Protein AF-A0A5S9MMY5-F1 (afdb_monomer_lite)

Foldseek 3Di:
DDDDPVVVVVVVVVVVVLLVVLVVLLVLLLVLLVVLLVLVVLLVLLVQQLVVVHDSVRSVVVCVVPVVNVVVLCVLLVVLLVVVCVVLVVPPPPDLVSVLVLLLVLLVLLLCLLVLQLVLLVVVLPDVVVNVVSNSVNSSSSSNNVSSSVVSVVVSVDPDRDGQPPPLDQDPVNVVVLVVSLVVSVVVLVVQLPDDCVVRPGPSSVVSSNCRSNPSSNSSSVSSVSSNVVSSSSPPDD

Sequence (238 aa):
MSGSPSLCKKTFKTFQFAYKFIKDLLLSYHTYLFLAIEAVQCLCFIHFAYPEHKTPQAALSEFFADPLQIVGTILLAGVGAFLLDRLFFNRKQYTIRSFCAKRYLMATAMISLAILLPVHSIIGLYCDWTENIMSVVIQFIAGYLVFNLVDQLYELHAPVYYELSENTKITTAQKASMVLFLVISEIFYIGLSFLDLDPLADEYVASGFFYTTRFICPIINILAIPIIWPSWLITRKN

Radius of gyration: 21.27 Å; chains: 1; bounding box: 54×45×66 Å

pLDDT: mean 71.95, std 9.1, range [36.59, 87.56]

Secondary structure (DSSP, 8-state):
----HHHHHHHHHHHHHHHHHHHHHHHHHHHHHHHHHHHHHHHHHHHHHTTTT--HHHHHHHHHH-HHHHHHHHHHHHHHHHHHHHHHHTS-TT-HHHHHHHHHHHHHHHHHHHHHHHHHHHHHTT-HHHHHHHHHHHHHHHHHHHHHHHHHHHHTT-S-PPPPPTT-PPPHHHHHHHHHHHHHHHHHHHHHTT---TT-S-HHHHHHHHHIIIIIHHHHHHHHHHHHHHHHHTT---

Structure (mmCIF, N/CA/C/O backbone):
data_AF-A0A5S9MMY5-F1
#
_entry.id   AF-A0A5S9MMY5-F1
#
loop_
_atom_site.group_PDB
_atom_site.id
_atom_site.type_symbol
_atom_site.label_atom_id
_atom_site.label_alt_id
_atom_site.label_comp_id
_atom_site.label_asym_id
_atom_site.label_entity_id
_atom_site.label_seq_id
_atom_site.pdbx_PDB_ins_code
_atom_site.Cartn_x
_atom_site.Cartn_y
_atom_site.Cartn_z
_atom_site.occupancy
_atom_site.B_iso_or_equiv
_atom_site.auth_seq_id
_atom_site.auth_comp_id
_atom_site.auth_asym_id
_atom_site.auth_atom_id
_atom_site.pdbx_PDB_model_num
ATOM 1 N N . MET A 1 1 ? -37.522 5.002 39.749 1.00 49.75 1 MET A N 1
ATOM 2 C CA . MET A 1 1 ? -36.506 4.667 38.726 1.00 49.75 1 MET A CA 1
ATOM 3 C C . MET A 1 1 ? -35.127 4.647 39.382 1.00 49.75 1 MET A C 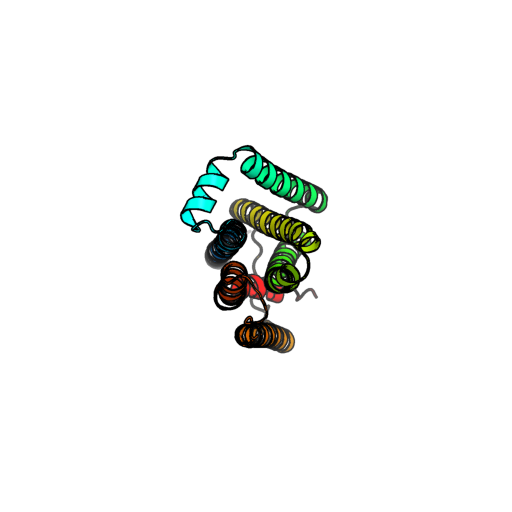1
ATOM 5 O O . MET A 1 1 ? -34.428 5.647 39.362 1.00 49.75 1 MET A O 1
ATOM 9 N N . SER A 1 2 ? -34.750 3.543 40.031 1.00 51.12 2 SER A N 1
ATOM 10 C CA . SER A 1 2 ? -33.409 3.362 40.605 1.00 51.12 2 SER A CA 1
ATOM 11 C C . SER A 1 2 ? -32.543 2.601 39.600 1.00 51.12 2 SER A C 1
ATOM 13 O O . SER A 1 2 ? -32.471 1.373 39.627 1.00 51.12 2 SER A O 1
ATOM 15 N N . GLY A 1 3 ? -31.945 3.323 38.651 1.00 55.62 3 GLY A N 1
ATOM 16 C CA . GLY A 1 3 ? -30.946 2.742 37.755 1.00 55.62 3 GLY A CA 1
ATOM 17 C C . GLY A 1 3 ? -29.733 2.301 38.572 1.00 55.62 3 GLY A C 1
ATOM 18 O O . GLY A 1 3 ? -29.120 3.122 39.249 1.00 55.62 3 GLY A O 1
ATOM 19 N N . SER A 1 4 ? -29.411 1.005 38.548 1.00 53.81 4 SER A N 1
ATOM 20 C CA . SER A 1 4 ? -28.277 0.462 39.298 1.00 53.81 4 SER A CA 1
ATOM 21 C C . SER A 1 4 ? -26.967 1.147 38.864 1.00 53.81 4 SER A C 1
ATOM 23 O O . SER A 1 4 ? -26.619 1.083 37.679 1.00 53.81 4 SER A O 1
ATOM 25 N N . PRO A 1 5 ? -26.190 1.748 39.786 1.00 61.25 5 PRO A N 1
ATOM 26 C CA . PRO A 1 5 ? -24.915 2.397 39.466 1.00 61.25 5 PRO A CA 1
ATOM 27 C C . PRO A 1 5 ? -23.871 1.433 38.871 1.00 61.25 5 PRO A C 1
ATOM 29 O O . PRO A 1 5 ? -22.894 1.881 38.265 1.00 61.25 5 PRO A O 1
ATOM 32 N N . SER A 1 6 ? -24.073 0.112 38.981 1.00 63.31 6 SER A N 1
ATOM 33 C CA . SER A 1 6 ? -23.209 -0.887 38.339 1.00 63.31 6 SER A CA 1
ATOM 34 C C . SER A 1 6 ? -23.392 -0.961 36.819 1.00 63.31 6 SER A C 1
ATOM 36 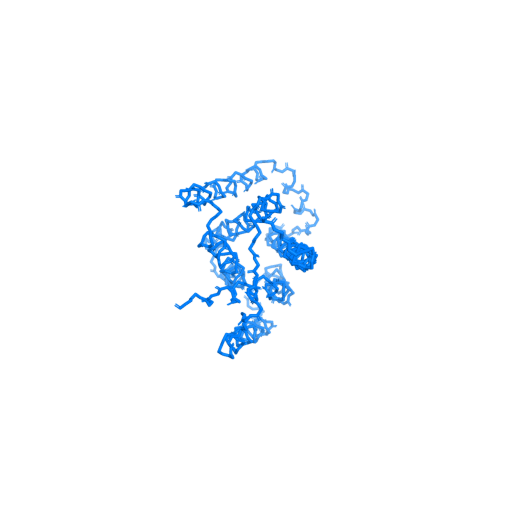O O . SER A 1 6 ? -22.416 -1.208 36.109 1.00 63.31 6 SER A O 1
ATOM 38 N N . LEU A 1 7 ? -24.598 -0.686 36.303 1.00 56.69 7 LEU A N 1
ATOM 39 C CA . LEU A 1 7 ? -24.874 -0.709 34.864 1.00 56.69 7 LEU A CA 1
ATOM 40 C C . LEU A 1 7 ? -24.182 0.472 34.166 1.00 56.69 7 LEU A C 1
ATOM 42 O O . LEU A 1 7 ? -23.499 0.285 33.167 1.00 56.69 7 LEU A O 1
ATOM 46 N N . CYS A 1 8 ? -24.260 1.666 34.765 1.00 57.12 8 CYS A N 1
ATOM 47 C CA . CYS A 1 8 ? -23.638 2.885 34.239 1.00 57.12 8 CYS A CA 1
ATOM 48 C C . CYS A 1 8 ? -22.104 2.765 34.135 1.00 57.12 8 CYS A C 1
ATOM 50 O O . CYS A 1 8 ? -21.523 3.091 33.101 1.00 57.12 8 CYS A O 1
ATOM 52 N N . LYS A 1 9 ? -21.437 2.201 35.156 1.00 64.38 9 LYS A N 1
ATOM 53 C CA . LYS A 1 9 ? -19.980 1.968 35.117 1.00 64.38 9 LYS A CA 1
ATOM 54 C C . LYS A 1 9 ? -19.564 0.961 34.041 1.00 64.38 9 LYS A C 1
ATOM 56 O O . LYS A 1 9 ? -18.505 1.139 33.440 1.00 64.38 9 LYS A O 1
ATOM 61 N N . LYS A 1 10 ? -20.361 -0.091 33.803 1.00 65.94 10 LYS A N 1
ATOM 62 C CA . LYS A 1 10 ? -20.074 -1.087 32.757 1.00 65.94 10 LYS A CA 1
ATOM 63 C C . LYS A 1 10 ? -20.206 -0.458 31.368 1.00 65.94 10 LYS A C 1
ATOM 65 O O . LYS A 1 10 ? -19.262 -0.546 30.593 1.00 65.94 10 LYS A O 1
ATOM 70 N N . THR A 1 11 ? -21.297 0.265 31.110 1.00 62.16 11 THR A N 1
ATOM 71 C CA . THR A 1 11 ? -21.519 0.970 29.838 1.00 62.16 11 THR A CA 1
ATOM 72 C C . THR A 1 11 ? -20.443 2.024 29.568 1.00 62.16 11 THR A C 1
ATOM 74 O O . THR A 1 11 ? -19.944 2.108 28.451 1.00 62.16 11 THR A O 1
ATOM 77 N N . PHE A 1 12 ? -20.014 2.778 30.587 1.00 62.16 12 PHE A N 1
ATOM 78 C CA . PHE A 1 12 ? -18.950 3.775 30.440 1.00 62.16 12 PHE A CA 1
ATOM 79 C C . PHE A 1 12 ? -17.589 3.149 30.092 1.00 62.16 12 PHE A C 1
ATOM 81 O O . PHE A 1 12 ? -16.896 3.639 29.204 1.00 62.16 12 PHE A O 1
ATOM 88 N N . LYS A 1 13 ? -17.212 2.035 30.742 1.00 63.03 13 LYS A N 1
ATOM 89 C CA . LYS A 1 13 ? -15.971 1.312 30.412 1.00 63.03 13 LYS A CA 1
ATOM 90 C C . LYS A 1 13 ? -16.000 0.725 28.999 1.00 63.03 13 LYS A C 1
ATOM 92 O O . LYS A 1 13 ? -15.001 0.837 28.294 1.00 63.03 13 LYS A O 1
ATOM 97 N N . THR A 1 14 ? -17.125 0.138 28.583 1.00 60.88 14 THR A N 1
ATOM 98 C CA . THR A 1 14 ? -17.306 -0.365 27.211 1.00 60.88 14 THR A CA 1
ATOM 99 C C . THR A 1 14 ? -17.188 0.771 26.197 1.00 60.88 14 THR A C 1
ATOM 101 O O . THR A 1 14 ? -16.422 0.657 25.246 1.00 60.88 14 THR A O 1
ATOM 104 N N . PHE A 1 15 ? -17.832 1.913 26.453 1.00 57.50 15 PHE A N 1
ATOM 105 C CA . PHE A 1 15 ? -17.733 3.095 25.595 1.00 57.50 15 PHE A CA 1
ATOM 106 C C . PHE A 1 15 ? -16.294 3.623 25.481 1.00 57.50 15 PHE A C 1
ATOM 108 O O . PHE A 1 15 ? -15.823 3.903 24.383 1.00 57.50 15 PHE A O 1
ATOM 115 N N . GLN A 1 16 ? -15.561 3.710 26.596 1.00 63.19 16 GLN A N 1
ATOM 116 C CA . GLN A 1 16 ? -14.167 4.165 26.596 1.00 63.19 16 GLN A CA 1
ATOM 117 C C . GLN A 1 16 ? -13.240 3.198 25.840 1.00 63.19 16 GLN A C 1
ATOM 119 O O . GLN A 1 16 ? -12.334 3.644 25.133 1.00 63.19 16 GLN A O 1
ATOM 124 N N . PHE A 1 17 ? -13.468 1.886 25.962 1.00 60.28 17 PHE A N 1
ATOM 125 C CA . PHE A 1 17 ? -12.728 0.871 25.211 1.00 60.28 17 PHE A CA 1
ATOM 126 C C . PHE A 1 17 ? -13.031 0.947 23.711 1.00 60.28 17 PHE A C 1
ATOM 128 O O . PHE A 1 17 ? -12.098 0.991 22.912 1.00 60.28 17 PHE A O 1
ATOM 135 N N . ALA A 1 18 ? -14.310 1.044 23.333 1.00 62.28 18 ALA A N 1
ATOM 136 C CA . ALA A 1 18 ? -14.733 1.194 21.944 1.00 62.28 18 ALA A CA 1
ATOM 137 C C . ALA A 1 18 ? -14.162 2.474 21.318 1.00 62.28 18 ALA A C 1
ATOM 139 O O . ALA A 1 18 ? -13.604 2.419 20.226 1.00 62.28 18 ALA A O 1
ATOM 140 N N . TYR A 1 19 ? -14.209 3.606 22.028 1.00 63.31 19 TYR A N 1
ATOM 141 C CA . TYR A 1 19 ? -13.614 4.861 21.569 1.00 63.31 19 TYR A CA 1
ATOM 142 C C . TYR A 1 19 ? -12.102 4.734 21.355 1.00 63.31 19 TYR A C 1
ATOM 144 O O . TYR A 1 19 ? -11.597 5.132 20.307 1.00 63.31 19 TYR A O 1
ATOM 152 N N . LYS A 1 20 ? -11.377 4.138 22.313 1.00 70.25 20 LYS A N 1
ATOM 153 C CA . LYS A 1 20 ? -9.931 3.918 22.183 1.00 70.25 20 LYS A CA 1
ATOM 154 C C . LYS A 1 20 ? -9.610 3.000 21.000 1.00 70.25 20 LYS A C 1
ATOM 156 O O . LYS A 1 20 ? -8.764 3.350 20.190 1.00 70.25 20 LYS A O 1
ATOM 161 N N . PHE A 1 21 ? -10.323 1.884 20.858 1.00 66.19 21 PHE A N 1
ATOM 162 C CA . PHE A 1 21 ? -10.136 0.948 19.751 1.00 66.19 21 PHE A CA 1
ATOM 163 C C . PHE A 1 21 ? -10.425 1.593 18.389 1.00 66.19 21 PHE A C 1
ATOM 165 O O . PHE A 1 21 ? -9.624 1.461 17.471 1.00 66.19 21 PHE A O 1
ATOM 172 N N . ILE A 1 22 ? -11.536 2.326 18.257 1.00 64.25 22 ILE A N 1
ATOM 173 C CA . ILE A 1 22 ? -11.890 3.046 17.025 1.00 64.25 22 ILE A CA 1
ATOM 174 C C . ILE A 1 22 ? -10.838 4.109 16.709 1.00 64.25 22 ILE A C 1
ATOM 176 O O . ILE A 1 22 ? -10.443 4.234 15.554 1.00 64.25 22 ILE A O 1
ATOM 180 N N . LYS A 1 23 ? -10.359 4.848 17.715 1.00 68.81 23 LYS A N 1
ATOM 181 C CA . LYS A 1 23 ? -9.307 5.854 17.547 1.00 68.81 23 LYS A CA 1
ATOM 182 C C . LYS A 1 23 ? -7.993 5.226 17.086 1.00 68.81 23 LYS A C 1
ATOM 184 O O . LYS A 1 23 ? -7.411 5.720 16.128 1.00 68.81 23 LYS A O 1
ATOM 189 N N . ASP A 1 24 ? -7.550 4.147 17.727 1.00 70.75 24 ASP A N 1
ATOM 190 C CA . ASP A 1 24 ? -6.313 3.443 17.370 1.00 70.75 24 ASP A CA 1
ATOM 191 C C . ASP A 1 24 ? -6.422 2.830 15.962 1.00 70.75 24 ASP A C 1
ATOM 193 O O . ASP A 1 24 ? -5.492 2.925 15.162 1.00 70.75 24 ASP A O 1
ATOM 197 N N . LEU A 1 25 ? -7.592 2.277 15.619 1.00 67.50 25 LEU A N 1
ATOM 198 C CA . LEU A 1 25 ? -7.891 1.767 14.284 1.00 67.50 25 LEU A CA 1
ATOM 199 C C . LEU A 1 25 ? -7.853 2.890 13.239 1.00 67.50 25 LEU A C 1
ATOM 201 O O . LEU A 1 25 ? -7.160 2.753 12.239 1.00 67.50 25 LEU A O 1
ATOM 205 N N . LEU A 1 26 ? -8.556 4.005 13.464 1.00 68.00 26 LEU A N 1
ATOM 206 C CA . LEU A 1 26 ? -8.568 5.161 12.558 1.00 68.00 26 LEU A CA 1
ATOM 207 C C . LEU A 1 26 ? -7.177 5.779 12.395 1.00 68.00 26 LEU A C 1
ATOM 209 O O . LEU A 1 26 ? -6.807 6.146 11.284 1.00 68.00 26 LEU A O 1
ATOM 213 N N . LEU A 1 27 ? -6.394 5.859 13.473 1.00 71.00 27 LEU A N 1
ATOM 214 C CA . LEU A 1 27 ? -5.016 6.339 13.422 1.00 71.00 27 LEU A CA 1
ATOM 215 C C . LEU A 1 27 ? -4.149 5.409 12.572 1.00 71.00 27 LEU A C 1
ATOM 217 O O . LEU A 1 27 ? -3.408 5.878 11.717 1.00 71.00 27 LEU A O 1
ATOM 221 N N . SER A 1 28 ? -4.295 4.096 12.757 1.00 69.81 28 SER A N 1
ATOM 222 C CA . SER A 1 28 ? -3.626 3.095 11.930 1.00 69.81 28 SER A CA 1
ATOM 223 C C . SER A 1 28 ? -4.019 3.242 10.455 1.00 69.81 28 SER A C 1
ATOM 225 O O . SER A 1 28 ? -3.135 3.382 9.613 1.00 69.81 28 SER A O 1
ATOM 227 N N . TYR A 1 29 ? -5.317 3.313 10.138 1.00 68.56 29 TYR A N 1
ATOM 228 C CA . TYR A 1 29 ? -5.822 3.593 8.785 1.00 68.56 29 TYR A CA 1
ATOM 229 C C . TYR A 1 29 ? -5.198 4.850 8.183 1.00 68.56 29 TYR A C 1
ATOM 231 O O . TYR A 1 29 ? -4.780 4.832 7.028 1.00 68.56 29 TYR A O 1
ATOM 239 N N . HIS A 1 30 ? -5.129 5.925 8.968 1.00 70.50 30 HIS A N 1
ATOM 240 C CA . HIS A 1 30 ? -4.554 7.188 8.541 1.00 70.50 30 HIS A CA 1
ATOM 241 C C . HIS A 1 30 ? -3.074 7.047 8.197 1.00 70.50 30 HIS A C 1
ATOM 243 O O . HIS A 1 30 ? -2.671 7.449 7.111 1.00 70.50 30 HIS A O 1
ATOM 249 N N . THR A 1 31 ? -2.282 6.412 9.064 1.00 70.38 31 THR A N 1
ATOM 250 C CA . THR A 1 31 ? -0.861 6.161 8.803 1.00 70.38 31 THR A CA 1
ATOM 251 C C . THR A 1 31 ? -0.662 5.305 7.554 1.00 70.38 31 THR A C 1
ATOM 253 O O . THR A 1 31 ? 0.142 5.659 6.697 1.00 70.38 31 THR A O 1
ATOM 256 N N . TYR A 1 32 ? -1.408 4.208 7.414 1.00 69.06 32 TYR A N 1
ATOM 257 C CA . TYR A 1 32 ? -1.266 3.298 6.275 1.00 69.06 32 TYR A CA 1
ATOM 258 C C . TYR A 1 32 ? -1.684 3.934 4.954 1.00 69.06 32 TYR A C 1
ATOM 260 O O . TYR A 1 32 ? -1.001 3.761 3.947 1.00 69.06 32 TYR A O 1
ATOM 268 N N . LEU A 1 33 ? -2.776 4.696 4.956 1.00 70.75 33 LEU A N 1
ATOM 269 C CA . LEU A 1 33 ? -3.214 5.382 3.755 1.00 70.75 33 LEU A CA 1
ATOM 270 C C . LEU A 1 33 ? -2.286 6.539 3.390 1.00 70.75 33 LEU A C 1
ATOM 272 O O . LEU A 1 33 ? -1.970 6.693 2.217 1.00 70.75 33 LEU A O 1
ATOM 276 N N . PHE A 1 34 ? -1.830 7.321 4.370 1.00 70.12 34 PHE A N 1
ATOM 277 C CA . PHE A 1 34 ? -0.848 8.377 4.139 1.00 70.12 34 PHE A CA 1
ATOM 278 C C . PHE A 1 34 ? 0.412 7.801 3.486 1.00 70.12 34 PHE A C 1
ATOM 280 O O . PHE A 1 34 ? 0.807 8.260 2.423 1.00 70.12 34 PHE A O 1
ATOM 287 N N . LEU A 1 35 ? 0.959 6.713 4.037 1.00 69.50 35 LEU A N 1
ATOM 288 C CA . LEU A 1 35 ? 2.097 6.010 3.440 1.00 69.50 35 LEU A CA 1
ATOM 289 C C . LEU A 1 35 ? 1.802 5.494 2.022 1.00 6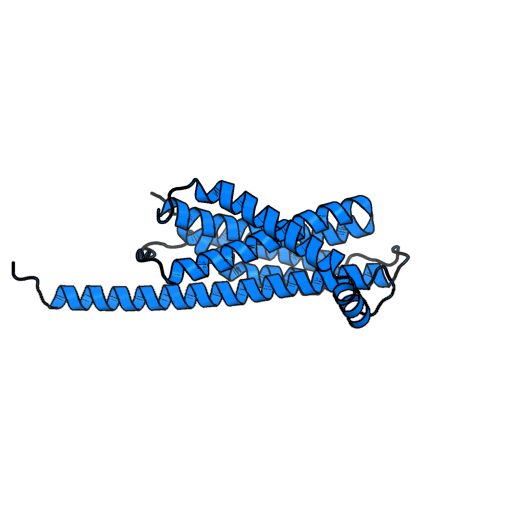9.50 35 LEU A C 1
ATOM 291 O O . LEU A 1 35 ? 2.689 5.521 1.175 1.00 69.50 35 LEU A O 1
ATOM 295 N N . ALA A 1 36 ? 0.579 5.034 1.742 1.00 70.31 36 ALA A N 1
ATOM 296 C CA . ALA A 1 36 ? 0.205 4.567 0.408 1.00 70.31 36 ALA A CA 1
ATOM 297 C C . ALA A 1 36 ? 0.098 5.722 -0.597 1.00 70.31 36 ALA A C 1
ATOM 299 O O . ALA A 1 36 ? 0.543 5.582 -1.732 1.00 70.31 36 ALA A O 1
ATOM 300 N N . ILE A 1 37 ? -0.457 6.863 -0.184 1.00 70.25 37 ILE A N 1
ATOM 301 C CA . ILE A 1 37 ? -0.521 8.081 -1.000 1.00 70.25 37 ILE A CA 1
ATOM 302 C C . ILE A 1 37 ? 0.891 8.588 -1.289 1.00 70.25 37 ILE A C 1
ATOM 304 O O . ILE A 1 37 ? 1.195 8.857 -2.445 1.00 70.25 37 ILE A O 1
ATOM 308 N N . GLU A 1 38 ? 1.760 8.652 -0.280 1.00 69.69 38 GLU A N 1
ATOM 309 C CA . GLU A 1 38 ? 3.173 9.011 -0.450 1.00 69.69 38 GLU A CA 1
ATOM 310 C C . GLU A 1 38 ? 3.878 8.038 -1.407 1.00 69.69 38 GLU A C 1
ATOM 312 O O . GLU A 1 38 ? 4.578 8.469 -2.315 1.00 69.69 38 GLU A O 1
ATOM 317 N N . ALA A 1 39 ? 3.625 6.727 -1.300 1.00 68.19 39 ALA A N 1
ATOM 318 C CA . ALA A 1 39 ? 4.175 5.739 -2.231 1.00 68.19 39 ALA A CA 1
ATOM 319 C C . ALA A 1 39 ? 3.699 5.965 -3.681 1.00 68.19 39 ALA A C 1
ATOM 321 O O . ALA A 1 39 ? 4.502 5.859 -4.608 1.00 68.19 39 ALA A O 1
ATOM 322 N N . VAL A 1 40 ? 2.425 6.324 -3.888 1.00 71.56 40 VAL A N 1
ATOM 323 C CA . VAL A 1 40 ? 1.890 6.710 -5.209 1.00 71.56 40 VAL A CA 1
ATOM 324 C C . VAL A 1 40 ? 2.479 8.034 -5.693 1.00 71.56 40 VAL A C 1
ATOM 326 O O . VAL A 1 40 ? 2.764 8.176 -6.874 1.00 71.56 40 VAL A O 1
ATOM 329 N N . GLN A 1 41 ? 2.689 9.013 -4.816 1.00 69.06 41 GLN A N 1
ATOM 330 C CA . GLN A 1 41 ? 3.322 10.275 -5.195 1.00 69.06 41 GLN A CA 1
ATOM 331 C C . GLN A 1 41 ? 4.777 10.050 -5.606 1.00 69.06 41 GLN A C 1
ATOM 333 O O . GLN A 1 41 ? 5.172 10.492 -6.681 1.00 69.06 41 GLN A O 1
ATOM 338 N N . CYS A 1 42 ? 5.549 9.293 -4.818 1.00 66.06 42 CYS A N 1
ATOM 339 C CA . CYS A 1 42 ? 6.895 8.856 -5.186 1.00 66.06 42 CYS A CA 1
ATOM 340 C C . CYS A 1 42 ? 6.898 8.126 -6.532 1.00 66.06 42 CYS A C 1
ATOM 342 O O . CYS A 1 42 ? 7.787 8.364 -7.345 1.00 66.06 42 CYS A O 1
ATOM 344 N N . LEU A 1 43 ? 5.894 7.283 -6.787 1.00 69.31 43 LEU A N 1
ATOM 345 C CA . LEU A 1 43 ? 5.736 6.596 -8.061 1.00 69.31 43 LEU A CA 1
ATOM 346 C C . LEU A 1 43 ? 5.531 7.558 -9.225 1.00 69.31 43 LEU A C 1
ATOM 348 O O . LEU A 1 43 ? 6.231 7.453 -10.226 1.00 69.31 43 LEU A O 1
ATOM 352 N N . CYS A 1 44 ? 4.584 8.485 -9.095 1.00 66.88 44 CYS A N 1
ATOM 353 C CA . CYS A 1 44 ? 4.340 9.501 -10.107 1.00 66.88 44 CYS A CA 1
ATOM 354 C C . CYS A 1 44 ? 5.617 10.308 -10.361 1.00 66.88 44 CYS A C 1
ATOM 356 O O . CYS A 1 44 ? 5.968 10.518 -11.513 1.00 66.88 44 CYS A O 1
ATOM 358 N N . PHE A 1 45 ? 6.357 10.693 -9.316 1.00 64.06 45 PHE A N 1
ATOM 359 C CA . PHE A 1 45 ? 7.627 11.409 -9.473 1.00 64.06 45 PHE A CA 1
ATOM 360 C C . PHE A 1 45 ? 8.695 10.588 -10.195 1.00 64.06 45 PHE A C 1
ATOM 362 O O . PHE A 1 45 ? 9.402 11.136 -11.034 1.00 64.06 45 PHE A O 1
ATOM 369 N N . ILE A 1 46 ? 8.801 9.289 -9.912 1.00 64.06 46 ILE A N 1
ATOM 370 C CA . ILE A 1 46 ? 9.677 8.384 -10.664 1.00 64.06 46 ILE A CA 1
ATOM 371 C C . ILE A 1 46 ? 9.203 8.311 -12.123 1.00 64.06 46 ILE A C 1
ATOM 373 O O . ILE A 1 46 ? 9.982 8.554 -13.030 1.00 64.06 46 ILE A O 1
ATOM 377 N N . HIS A 1 47 ? 7.922 8.093 -12.398 1.00 63.12 47 HIS A N 1
ATOM 378 C CA . HIS A 1 47 ? 7.446 8.045 -13.783 1.00 63.12 47 HIS A CA 1
ATOM 379 C C . HIS A 1 47 ? 7.592 9.372 -14.542 1.00 63.12 47 HIS A C 1
ATOM 381 O O . HIS A 1 47 ? 7.878 9.335 -15.728 1.00 63.12 47 HIS A O 1
ATOM 387 N N . PHE A 1 48 ? 7.464 10.532 -13.891 1.00 62.94 48 PHE A N 1
ATOM 388 C CA . PHE A 1 48 ? 7.680 11.831 -14.539 1.00 62.94 48 PHE A CA 1
ATOM 389 C C . PHE A 1 48 ? 9.162 12.153 -14.763 1.00 62.94 48 PHE A C 1
ATOM 391 O O . PHE A 1 48 ? 9.501 12.810 -15.742 1.00 62.94 48 PHE A O 1
ATOM 398 N N . ALA A 1 49 ? 10.059 11.712 -13.877 1.00 58.44 49 ALA A N 1
ATOM 399 C CA . ALA A 1 49 ? 11.471 12.078 -13.968 1.00 58.44 49 ALA A CA 1
ATOM 400 C C . ALA A 1 49 ? 12.230 11.346 -15.073 1.00 58.44 49 ALA A C 1
ATOM 402 O O . ALA A 1 49 ? 13.117 11.912 -15.714 1.00 58.44 49 ALA A O 1
ATOM 403 N N . TYR A 1 50 ? 11.896 10.077 -15.277 1.00 61.94 50 TYR A N 1
ATOM 404 C CA . TYR A 1 50 ? 12.705 9.180 -16.088 1.00 61.94 50 TYR A CA 1
ATOM 405 C C . TYR A 1 50 ? 12.567 9.398 -17.611 1.00 61.94 50 TYR A C 1
ATOM 407 O O . TYR A 1 50 ? 13.611 9.406 -18.263 1.00 61.94 50 TYR A O 1
ATOM 415 N N . PRO A 1 51 ? 11.378 9.681 -18.191 1.00 58.09 51 PRO A N 1
ATOM 416 C CA . PRO A 1 51 ? 11.234 9.967 -19.624 1.00 58.09 51 PRO A CA 1
ATOM 417 C C . PRO A 1 51 ? 11.992 11.216 -20.093 1.00 58.09 51 PRO A C 1
ATOM 419 O O . PRO A 1 51 ? 12.353 11.323 -21.259 1.00 58.09 51 PRO A O 1
ATOM 422 N N . GLU A 1 52 ? 12.253 12.172 -19.198 1.00 61.19 52 GLU A N 1
ATOM 423 C CA . GLU A 1 52 ? 12.970 13.408 -19.532 1.00 61.19 52 GLU A CA 1
ATOM 424 C C . GLU A 1 52 ? 14.481 13.327 -19.243 1.00 61.19 52 GLU A C 1
ATOM 426 O O . GLU A 1 52 ? 15.174 14.345 -19.294 1.00 61.19 52 GLU A O 1
ATOM 431 N N . HIS A 1 53 ? 15.000 12.133 -18.913 1.00 58.66 53 HIS A N 1
ATOM 432 C CA . HIS A 1 53 ? 16.374 11.904 -18.438 1.00 58.66 53 HIS A CA 1
ATOM 433 C C . HIS A 1 53 ? 16.769 12.809 -17.257 1.00 58.66 53 HIS A C 1
ATOM 435 O O . HIS A 1 53 ? 17.941 13.153 -17.066 1.00 58.66 53 HIS A O 1
ATOM 441 N N . LYS A 1 54 ? 15.789 13.213 -16.445 1.00 61.75 54 LYS A N 1
ATOM 442 C CA . LYS A 1 54 ? 15.991 14.083 -15.289 1.00 61.75 54 LYS A CA 1
ATOM 443 C C . LYS A 1 54 ? 16.171 13.231 -14.045 1.00 61.75 54 LYS A C 1
ATOM 445 O O . LYS A 1 54 ? 15.548 12.187 -13.868 1.00 61.75 54 LYS A O 1
ATOM 450 N N . THR A 1 55 ? 17.031 13.681 -13.133 1.00 63.03 55 THR A N 1
ATOM 451 C CA . THR A 1 55 ? 17.062 13.071 -11.800 1.00 63.03 55 THR A CA 1
ATOM 452 C C . THR A 1 55 ? 15.694 13.278 -11.137 1.00 63.03 55 THR A C 1
ATOM 454 O O . THR A 1 55 ? 15.056 14.306 -11.387 1.00 63.03 55 THR A O 1
ATOM 457 N N . PRO A 1 56 ? 15.236 12.379 -10.244 1.00 55.44 56 PRO A N 1
ATOM 458 C CA . PRO A 1 56 ? 13.987 12.581 -9.505 1.00 55.44 56 PRO A CA 1
ATOM 459 C C . PRO A 1 56 ? 13.910 13.952 -8.817 1.00 55.44 56 PRO A C 1
ATOM 461 O O . PRO A 1 56 ? 12.846 14.548 -8.728 1.00 55.44 56 PRO A O 1
ATOM 464 N N . GLN A 1 57 ? 15.058 14.487 -8.386 1.00 58.22 57 GLN A N 1
ATOM 465 C CA . GLN A 1 57 ? 15.186 15.823 -7.801 1.00 58.22 57 GLN A CA 1
ATOM 466 C C . GLN A 1 57 ? 14.955 16.947 -8.823 1.00 58.22 57 GLN A C 1
ATOM 468 O O . GLN A 1 57 ? 14.277 17.922 -8.505 1.00 58.22 57 GLN A O 1
ATOM 473 N N . ALA A 1 58 ? 15.496 16.820 -10.039 1.00 62.72 58 ALA A N 1
ATOM 474 C CA . ALA A 1 58 ? 15.305 17.797 -11.108 1.00 62.72 58 ALA A CA 1
ATOM 475 C C . ALA A 1 58 ? 13.848 17.808 -11.594 1.00 62.72 58 ALA A C 1
ATOM 477 O O . ALA A 1 58 ? 13.236 18.870 -11.663 1.00 62.72 58 ALA A O 1
ATOM 478 N N . ALA A 1 59 ? 13.254 16.634 -11.808 1.00 62.22 59 ALA A N 1
ATOM 479 C CA . ALA A 1 59 ? 11.849 16.516 -12.188 1.00 62.22 59 ALA A CA 1
ATOM 480 C C . ALA A 1 59 ? 10.900 17.051 -11.108 1.00 62.22 59 ALA A C 1
ATOM 482 O O . ALA A 1 59 ? 9.953 17.767 -11.416 1.00 62.22 59 ALA A O 1
ATOM 483 N N . LEU A 1 60 ? 11.195 16.780 -9.830 1.00 61.25 60 LEU A N 1
ATOM 484 C CA . LEU A 1 60 ? 10.467 17.365 -8.703 1.00 61.25 60 LEU A CA 1
ATOM 485 C C . LEU A 1 60 ? 10.549 18.897 -8.729 1.00 61.25 60 LEU A C 1
ATOM 487 O O . LEU A 1 60 ? 9.538 19.572 -8.549 1.00 61.25 60 LEU A O 1
ATOM 491 N N . SER A 1 61 ? 11.741 19.451 -8.969 1.00 62.47 61 SER A N 1
ATOM 492 C CA . SER A 1 61 ? 11.935 20.901 -9.028 1.00 62.47 61 SER A CA 1
ATOM 493 C C . SER A 1 61 ? 11.179 21.549 -10.185 1.00 62.47 61 SER A C 1
ATOM 495 O O . SER A 1 61 ? 10.629 22.630 -10.006 1.00 62.47 61 SER A O 1
ATOM 497 N N . GLU A 1 62 ? 11.087 20.877 -11.332 1.00 66.31 62 GLU A N 1
ATOM 498 C CA . GLU A 1 62 ? 10.341 21.366 -12.489 1.00 66.31 62 GLU A CA 1
ATOM 499 C C . GLU A 1 62 ? 8.831 21.228 -12.320 1.00 66.31 62 GLU A C 1
ATOM 501 O O . GLU A 1 62 ? 8.098 22.165 -12.626 1.00 66.31 62 GLU A O 1
ATOM 506 N N . PHE A 1 63 ? 8.363 20.121 -11.740 1.00 61.62 63 PHE A N 1
ATOM 507 C CA . PHE A 1 63 ? 6.958 19.961 -11.373 1.00 61.62 63 PHE A CA 1
ATOM 508 C C . PHE A 1 63 ? 6.510 21.066 -10.406 1.00 61.62 63 PHE A C 1
ATOM 510 O O . PHE A 1 63 ? 5.435 21.637 -10.567 1.00 61.62 63 PHE A O 1
ATOM 517 N N . PHE A 1 64 ? 7.354 21.423 -9.427 1.00 63.94 64 PHE A N 1
ATOM 518 C CA . PHE A 1 64 ? 7.108 22.576 -8.554 1.00 63.94 64 PHE A CA 1
ATOM 519 C C . PHE A 1 64 ? 7.322 23.937 -9.226 1.00 63.94 64 PHE A C 1
ATOM 521 O O . PHE A 1 64 ? 6.787 24.934 -8.737 1.00 63.94 64 PHE A O 1
ATOM 528 N N . ALA A 1 65 ? 8.066 23.993 -10.331 1.00 65.12 65 ALA A N 1
ATOM 529 C CA . ALA A 1 65 ? 8.269 25.208 -11.111 1.00 65.12 65 ALA A CA 1
ATOM 530 C C . ALA A 1 65 ? 7.111 25.500 -12.075 1.00 65.12 65 ALA A C 1
ATOM 532 O O . ALA A 1 65 ? 6.921 26.668 -12.415 1.00 65.12 65 ALA A O 1
ATOM 533 N N . ASP A 1 66 ? 6.333 24.488 -12.486 1.00 67.94 66 ASP A N 1
ATOM 534 C CA . ASP A 1 66 ? 5.127 24.666 -13.296 1.00 67.94 66 ASP A CA 1
ATOM 535 C C . ASP A 1 66 ? 3.850 24.664 -12.427 1.00 67.94 66 ASP A C 1
ATOM 537 O O . ASP A 1 66 ? 3.216 23.622 -12.205 1.00 67.94 66 ASP A O 1
ATOM 541 N N . PRO A 1 67 ? 3.405 25.840 -11.940 1.00 68.88 67 PRO A N 1
ATOM 542 C CA . PRO A 1 67 ? 2.187 25.939 -11.147 1.00 68.88 67 PRO A CA 1
ATOM 543 C C . PRO A 1 67 ? 0.949 25.447 -11.906 1.00 68.88 67 PRO A C 1
ATOM 545 O O . PRO A 1 67 ? -0.027 25.064 -11.261 1.00 68.88 67 PRO A O 1
ATOM 548 N N . LEU A 1 68 ? 0.957 25.423 -13.246 1.00 71.00 68 LEU A N 1
ATOM 549 C CA . LEU A 1 68 ? -0.186 24.967 -14.032 1.00 71.00 68 LEU A CA 1
ATOM 550 C C . LEU A 1 68 ? -0.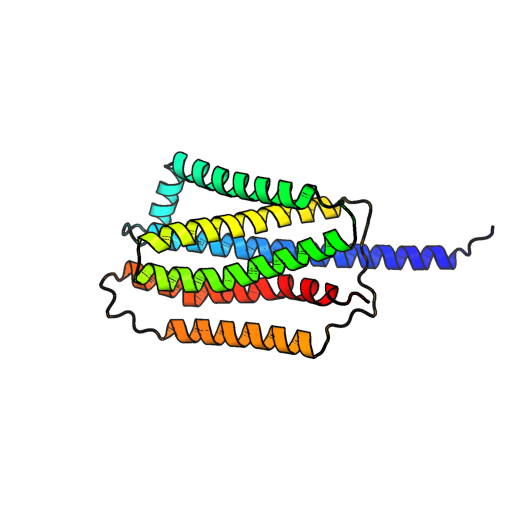400 23.455 -13.891 1.00 71.00 68 LEU A C 1
ATOM 552 O O . LEU A 1 68 ? -1.547 23.023 -13.767 1.00 71.00 68 LEU A O 1
ATOM 556 N N . GLN A 1 69 ? 0.672 22.658 -13.843 1.00 66.19 69 GLN A N 1
ATOM 557 C CA . GLN A 1 69 ? 0.578 21.205 -13.647 1.00 66.19 69 GLN A CA 1
ATOM 558 C C . GLN A 1 69 ? 0.095 20.847 -12.240 1.00 66.19 69 GLN A C 1
ATOM 560 O O . GLN A 1 69 ? -0.779 19.988 -12.077 1.00 66.19 69 GLN A O 1
ATOM 565 N N . ILE A 1 70 ? 0.595 21.552 -11.223 1.00 64.81 70 ILE A N 1
ATOM 566 C CA . ILE A 1 70 ? 0.137 21.381 -9.840 1.00 64.81 70 ILE A CA 1
ATOM 567 C C . ILE A 1 70 ? -1.342 21.735 -9.727 1.00 64.81 70 ILE A C 1
ATOM 569 O O . ILE A 1 70 ? -2.135 20.943 -9.216 1.00 64.81 70 ILE A O 1
ATOM 573 N N . VAL A 1 71 ? -1.734 22.905 -10.237 1.00 70.31 71 VAL A N 1
ATOM 574 C CA . VAL A 1 71 ? -3.128 23.357 -10.199 1.00 70.31 71 VAL A CA 1
ATOM 575 C C . VAL A 1 71 ? -4.022 22.406 -10.989 1.00 70.31 71 VAL A C 1
ATOM 577 O O . VAL A 1 71 ? -5.086 22.050 -10.496 1.00 70.31 71 VAL A O 1
ATOM 580 N N . GLY A 1 72 ? -3.592 21.934 -12.161 1.00 73.38 72 GLY A N 1
ATOM 581 C CA . GLY A 1 72 ? -4.329 20.960 -12.967 1.00 73.38 72 GLY A CA 1
ATOM 582 C C . GLY A 1 72 ? -4.570 19.647 -12.223 1.00 73.38 72 GLY A C 1
ATOM 583 O O . GLY A 1 72 ? -5.705 19.177 -12.162 1.00 73.38 72 GLY A O 1
ATOM 584 N N . THR A 1 73 ? -3.536 19.105 -11.578 1.00 65.19 73 THR A N 1
ATOM 585 C CA . THR A 1 73 ? -3.632 17.865 -10.791 1.00 65.19 73 THR A CA 1
ATOM 586 C C . THR A 1 73 ? -4.541 18.048 -9.573 1.00 65.19 73 THR A C 1
ATOM 588 O O . THR A 1 73 ? -5.414 17.219 -9.313 1.00 65.19 73 THR A O 1
ATOM 591 N N . ILE A 1 74 ? -4.400 19.167 -8.851 1.00 68.50 74 ILE A N 1
ATOM 592 C CA . ILE A 1 74 ? -5.253 19.507 -7.702 1.00 68.50 74 ILE A CA 1
ATOM 593 C C . ILE A 1 74 ? -6.707 19.700 -8.141 1.00 68.50 74 ILE A C 1
ATOM 595 O O . ILE A 1 74 ? -7.615 19.217 -7.467 1.00 68.50 74 ILE A O 1
ATOM 599 N N . LEU A 1 75 ? -6.951 20.378 -9.265 1.00 71.56 75 LEU A N 1
ATOM 600 C CA . LEU A 1 75 ? -8.293 20.581 -9.805 1.00 71.56 75 LEU A CA 1
ATOM 601 C C . LEU A 1 75 ? -8.913 19.261 -10.252 1.00 71.56 75 LEU A C 1
ATOM 603 O O . LEU A 1 75 ? -10.072 19.019 -9.940 1.00 71.56 75 LEU A O 1
ATOM 607 N N . LEU A 1 76 ? -8.167 18.390 -10.931 1.00 70.94 76 LEU A N 1
ATOM 608 C CA . LEU A 1 76 ? -8.664 17.088 -11.369 1.00 70.94 76 LEU A CA 1
ATOM 609 C C . LEU A 1 76 ? -9.014 16.195 -10.167 1.00 70.94 76 LEU A C 1
ATOM 611 O O . LEU A 1 76 ? -10.119 15.652 -10.098 1.00 70.94 76 LEU A O 1
ATOM 615 N N . ALA A 1 77 ? -8.112 16.105 -9.183 1.00 65.19 77 ALA A N 1
ATOM 616 C CA . ALA A 1 77 ? -8.353 15.384 -7.937 1.00 65.19 77 ALA A CA 1
ATOM 617 C C . ALA A 1 77 ? -9.521 15.997 -7.145 1.00 65.19 77 ALA A C 1
ATOM 619 O O . ALA A 1 77 ? -10.356 15.267 -6.613 1.00 65.19 77 ALA A O 1
ATOM 620 N N . GLY A 1 78 ? -9.625 17.328 -7.114 1.00 66.44 78 GLY A N 1
ATOM 621 C CA . GLY A 1 78 ? -10.687 18.073 -6.440 1.00 66.44 78 GLY A CA 1
ATOM 622 C C . GLY A 1 78 ? -12.054 17.909 -7.103 1.00 66.44 78 GLY A C 1
ATOM 623 O O . GLY A 1 78 ? -13.042 17.679 -6.411 1.00 66.44 78 GLY A O 1
ATOM 624 N N . VAL A 1 79 ? -12.126 17.954 -8.436 1.00 73.94 79 VAL A N 1
ATOM 625 C CA . VAL A 1 79 ? -13.349 17.683 -9.206 1.00 73.94 79 VAL A CA 1
ATOM 626 C C . VAL A 1 79 ? -13.765 16.231 -9.022 1.00 73.94 79 VAL A C 1
ATOM 628 O O . VAL A 1 79 ? -14.942 15.966 -8.791 1.00 73.94 79 VAL A O 1
ATOM 631 N N . GLY A 1 80 ? -12.820 15.290 -9.063 1.00 69.06 80 GLY A N 1
ATOM 632 C CA . GLY A 1 80 ? -13.114 13.882 -8.827 1.00 69.06 80 GLY A CA 1
ATOM 633 C C . GLY A 1 80 ? -13.632 13.614 -7.419 1.00 69.06 80 GLY A C 1
ATOM 634 O O . GLY A 1 80 ? -14.681 12.991 -7.257 1.00 69.06 80 GLY A O 1
ATOM 635 N N . ALA A 1 81 ? -12.966 14.175 -6.410 1.00 64.12 81 ALA A N 1
ATOM 636 C CA . ALA A 1 81 ? -13.422 14.144 -5.027 1.00 64.12 81 ALA A CA 1
ATOM 637 C C . ALA A 1 81 ? -14.806 14.791 -4.871 1.00 64.12 81 ALA A C 1
ATOM 639 O O . ALA A 1 81 ? -15.663 14.210 -4.219 1.00 64.12 81 ALA A O 1
ATOM 640 N N . PHE A 1 82 ? -15.068 15.930 -5.518 1.00 67.62 82 PHE A N 1
ATOM 641 C CA . PHE A 1 82 ? -16.367 16.607 -5.482 1.00 67.62 82 PHE A CA 1
ATOM 642 C C . PHE A 1 82 ? -17.475 15.804 -6.170 1.00 67.62 82 PHE A C 1
ATOM 644 O O . PHE A 1 82 ? -18.592 15.741 -5.664 1.00 67.62 82 PHE A O 1
ATOM 651 N N . LEU A 1 83 ? -17.204 15.177 -7.317 1.00 73.75 83 LEU A N 1
ATOM 652 C CA . LEU A 1 83 ? -18.178 14.328 -8.005 1.00 73.75 83 LEU A CA 1
ATOM 653 C C . LEU A 1 83 ? -18.501 13.084 -7.176 1.00 73.75 83 LEU A C 1
ATOM 655 O O . LEU A 1 83 ? -19.669 12.715 -7.055 1.00 73.75 83 LEU A O 1
ATOM 659 N N . LEU A 1 84 ? -17.487 12.468 -6.567 1.00 67.25 84 LEU A N 1
ATOM 660 C CA . LEU A 1 84 ? -17.680 11.346 -5.654 1.00 67.25 84 LEU A CA 1
ATOM 661 C C . LEU A 1 84 ? -18.439 11.797 -4.406 1.00 67.25 84 LEU A C 1
ATOM 663 O O . LEU A 1 84 ? -19.417 11.147 -4.047 1.00 67.25 84 LEU A O 1
ATOM 667 N N . ASP A 1 85 ? -18.080 12.935 -3.811 1.00 67.62 85 ASP A N 1
ATOM 668 C CA . ASP A 1 85 ? -18.828 13.533 -2.708 1.00 67.62 85 ASP A CA 1
ATOM 669 C C . ASP A 1 85 ? -20.282 13.751 -3.110 1.00 67.62 85 ASP A C 1
ATOM 671 O O . ASP A 1 85 ? -21.162 13.242 -2.444 1.00 67.62 85 ASP A O 1
ATOM 675 N N . ARG A 1 86 ? -20.587 14.361 -4.258 1.00 69.94 86 ARG A N 1
ATOM 676 C CA . ARG A 1 86 ? -21.974 14.529 -4.728 1.00 69.94 86 ARG A CA 1
ATOM 677 C C . ARG A 1 86 ? -22.717 13.204 -4.901 1.00 69.94 86 ARG A C 1
ATOM 679 O O . ARG A 1 86 ? -23.888 13.110 -4.526 1.00 69.94 86 ARG A O 1
ATOM 686 N N . LEU A 1 87 ? -22.053 12.180 -5.435 1.00 69.00 87 LEU A N 1
ATOM 687 C CA . LEU A 1 87 ? -22.625 10.838 -5.573 1.00 69.00 87 LEU A CA 1
ATOM 688 C C . LEU A 1 87 ? -22.888 10.178 -4.207 1.00 69.00 87 LEU A C 1
ATOM 690 O O . LEU A 1 87 ? -23.861 9.430 -4.065 1.00 69.00 87 LEU A O 1
ATOM 694 N N . PHE A 1 88 ? -22.068 10.467 -3.192 1.00 63.66 88 PHE A N 1
ATOM 695 C CA . PHE A 1 88 ? -22.172 9.873 -1.857 1.00 63.66 88 PHE A CA 1
ATOM 696 C C . PHE A 1 88 ? -22.965 10.708 -0.843 1.00 63.66 88 PHE A C 1
ATOM 698 O O . PHE A 1 88 ? -23.640 10.120 -0.002 1.00 63.66 88 PHE A O 1
ATOM 705 N N . PHE A 1 89 ? -22.976 12.033 -0.944 1.00 62.47 89 PHE A N 1
ATOM 706 C CA . PHE A 1 89 ? -23.666 12.986 -0.071 1.00 62.47 89 PHE A CA 1
ATOM 707 C C . PHE A 1 89 ? -25.185 12.848 -0.186 1.00 62.47 89 PHE A C 1
ATOM 709 O O . PHE A 1 89 ? -25.911 13.038 0.787 1.00 62.47 89 PHE A O 1
ATOM 716 N N . ASN A 1 90 ? -25.680 12.395 -1.343 1.00 59.91 90 ASN A N 1
ATOM 717 C CA . ASN A 1 90 ? -27.081 11.998 -1.496 1.00 59.91 90 ASN A CA 1
ATOM 718 C C . ASN A 1 90 ? -27.460 10.748 -0.675 1.00 59.91 90 ASN A C 1
ATOM 720 O O . ASN A 1 90 ? -28.645 10.428 -0.547 1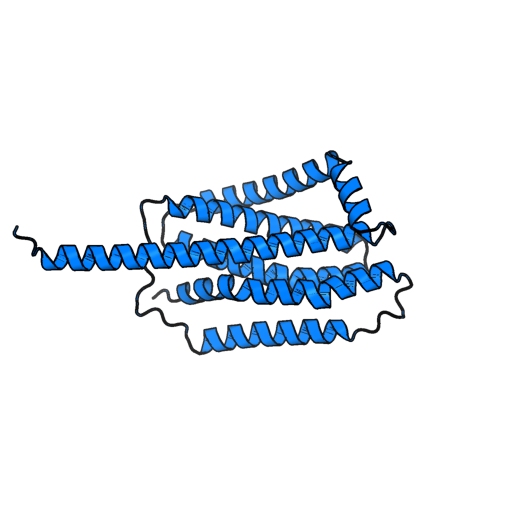.00 59.91 90 ASN A O 1
ATOM 724 N N . ARG A 1 91 ? -26.500 10.023 -0.083 1.00 60.62 91 ARG A N 1
ATOM 725 C CA . ARG A 1 91 ? -26.792 8.960 0.887 1.00 60.62 91 ARG A CA 1
ATOM 726 C C . ARG A 1 91 ? -26.939 9.573 2.276 1.00 60.62 91 ARG A C 1
ATOM 728 O O . ARG A 1 91 ? -26.113 10.367 2.704 1.00 60.62 91 ARG A O 1
ATOM 735 N N . LYS A 1 92 ? -27.967 9.142 3.018 1.00 62.06 92 LYS A N 1
ATOM 736 C CA . LYS A 1 92 ? -28.177 9.522 4.425 1.00 62.06 92 LYS A CA 1
ATOM 737 C C . LYS A 1 92 ? -26.889 9.286 5.228 1.00 62.06 92 LYS A C 1
ATOM 739 O O . LYS A 1 92 ? -26.542 8.130 5.514 1.00 62.06 92 LYS A O 1
ATOM 744 N N . GLN A 1 93 ? -26.203 10.380 5.561 1.00 66.44 93 GLN A N 1
ATOM 745 C CA . GLN A 1 93 ? -25.018 10.375 6.410 1.00 66.44 93 GLN A CA 1
ATOM 746 C C . GLN A 1 93 ? -25.367 9.760 7.773 1.00 66.44 93 GLN A C 1
ATOM 748 O O . GLN A 1 93 ? -26.521 9.784 8.204 1.00 66.44 93 GLN A O 1
ATOM 753 N N . TYR A 1 94 ? -24.377 9.151 8.427 1.00 66.62 94 TYR A N 1
ATOM 754 C CA . TYR A 1 94 ? -24.533 8.516 9.744 1.00 66.62 94 TYR A CA 1
ATOM 755 C C . TYR A 1 94 ? -25.542 7.360 9.794 1.00 66.62 94 TYR A C 1
ATOM 757 O O . TYR A 1 94 ? -26.155 7.102 10.827 1.00 66.62 94 TYR A O 1
ATOM 765 N N . THR A 1 95 ? -25.684 6.609 8.701 1.00 73.81 95 THR A N 1
ATOM 766 C CA . THR A 1 95 ? -26.314 5.282 8.740 1.00 73.81 95 THR A CA 1
ATOM 767 C C . THR A 1 95 ? -25.252 4.188 8.768 1.00 73.81 95 THR A C 1
ATOM 769 O O . THR A 1 95 ? -24.212 4.317 8.119 1.00 73.81 95 THR A O 1
ATOM 772 N N . ILE A 1 96 ? -25.542 3.049 9.413 1.00 72.50 96 ILE A N 1
ATOM 773 C CA . ILE A 1 96 ? -24.641 1.883 9.377 1.00 72.50 96 ILE A CA 1
ATOM 774 C C . ILE A 1 96 ? -24.331 1.467 7.933 1.00 72.50 96 ILE A C 1
ATOM 776 O O . ILE A 1 96 ? -23.211 1.087 7.618 1.00 72.50 96 ILE A O 1
ATOM 780 N N . ARG A 1 97 ? -25.303 1.603 7.014 1.00 73.88 97 ARG A N 1
ATOM 781 C CA . ARG A 1 97 ? -25.101 1.321 5.584 1.00 73.88 97 ARG A CA 1
ATOM 782 C C . ARG A 1 97 ? -24.045 2.241 4.971 1.00 73.88 97 ARG A C 1
ATOM 784 O O . ARG A 1 97 ? -23.197 1.744 4.239 1.00 73.88 97 ARG A O 1
ATOM 791 N N . SER A 1 98 ? -24.092 3.536 5.281 1.00 74.62 98 SER A N 1
ATOM 792 C CA . SER A 1 98 ? -23.092 4.508 4.832 1.00 74.62 98 SER A CA 1
ATOM 793 C C . SER A 1 98 ? -21.713 4.197 5.413 1.00 74.62 98 SER A C 1
ATOM 795 O O . SER A 1 98 ? -20.744 4.134 4.665 1.00 74.62 98 SER A O 1
ATOM 797 N N . PHE A 1 99 ? -21.634 3.917 6.718 1.00 76.06 99 PHE A N 1
ATOM 798 C CA . PHE A 1 99 ? -20.387 3.563 7.405 1.00 76.06 99 PHE A CA 1
ATOM 799 C C . PHE A 1 99 ? -19.707 2.328 6.790 1.00 76.06 99 PHE A C 1
ATOM 801 O O . PHE A 1 99 ? -18.499 2.331 6.544 1.00 76.06 99 PHE A O 1
ATOM 808 N N . CYS A 1 100 ? -20.494 1.284 6.497 1.00 75.31 100 CYS A N 1
ATOM 809 C CA . CYS A 1 100 ? -20.008 0.072 5.835 1.00 75.31 100 CYS A CA 1
ATOM 810 C C . CYS A 1 100 ? -19.543 0.358 4.403 1.00 75.31 100 CYS A C 1
ATOM 812 O O . CYS A 1 100 ? -18.483 -0.107 3.991 1.00 75.31 100 CYS A O 1
ATOM 814 N N . ALA A 1 101 ? -20.340 1.120 3.646 1.00 77.38 101 ALA A N 1
ATOM 815 C CA . ALA A 1 101 ? -20.056 1.422 2.250 1.00 77.38 101 ALA A CA 1
ATOM 816 C C . ALA A 1 101 ? -18.746 2.202 2.088 1.00 77.38 101 ALA A C 1
ATOM 818 O O . ALA A 1 101 ? -17.948 1.831 1.237 1.00 77.38 101 ALA A O 1
ATOM 819 N N . LYS A 1 102 ? -18.494 3.222 2.921 1.00 77.81 102 LYS A N 1
ATOM 820 C CA . LYS A 1 102 ? -17.258 4.024 2.872 1.00 77.81 102 LYS A CA 1
ATOM 821 C C . LYS A 1 102 ? -16.002 3.159 3.027 1.00 77.81 102 LYS A C 1
ATOM 823 O O . LYS A 1 102 ? -15.087 3.247 2.218 1.00 77.81 102 LYS A O 1
ATOM 828 N N . ARG A 1 103 ? -15.981 2.261 4.019 1.00 80.94 103 ARG A N 1
ATOM 829 C CA . ARG A 1 103 ? -14.847 1.343 4.250 1.00 80.94 103 ARG A CA 1
ATOM 830 C C . ARG A 1 103 ? -14.683 0.332 3.117 1.00 80.94 103 ARG A C 1
ATOM 832 O O . ARG A 1 103 ? -13.579 0.154 2.616 1.00 80.94 103 ARG A O 1
ATOM 839 N N . TYR A 1 104 ? -15.784 -0.258 2.650 1.00 79.62 104 TYR A N 1
ATOM 840 C CA . TYR A 1 104 ? -15.753 -1.170 1.504 1.00 79.62 104 TYR A CA 1
ATOM 841 C C . TYR A 1 104 ? -15.193 -0.500 0.243 1.00 79.62 104 TYR A C 1
ATOM 843 O O . TYR A 1 104 ? -14.359 -1.081 -0.449 1.00 79.62 104 TYR A O 1
ATOM 851 N N . LEU A 1 105 ? -15.614 0.733 -0.039 1.00 82.19 105 LEU A N 1
ATOM 852 C CA . LEU A 1 105 ? -15.129 1.484 -1.191 1.00 82.19 105 LEU A CA 1
ATOM 853 C C . LEU A 1 105 ? -13.662 1.881 -1.044 1.00 82.19 105 LEU A C 1
ATOM 855 O O . LEU A 1 105 ? -12.930 1.798 -2.020 1.00 82.19 105 LEU A O 1
ATOM 859 N N . MET A 1 106 ? -13.211 2.235 0.160 1.00 83.19 106 MET A N 1
ATOM 860 C CA . MET A 1 106 ? -11.798 2.502 0.438 1.00 83.19 106 MET A CA 1
ATOM 861 C C . MET A 1 106 ? -10.927 1.261 0.202 1.00 83.19 106 MET A C 1
ATOM 863 O O . MET A 1 106 ? -9.907 1.344 -0.477 1.00 83.19 106 MET A O 1
ATOM 867 N N . ALA A 1 107 ? -11.347 0.095 0.703 1.00 83.44 107 ALA A N 1
ATOM 868 C CA . ALA A 1 107 ? -10.653 -1.164 0.435 1.00 83.44 107 ALA A CA 1
ATOM 869 C C . ALA A 1 107 ? -10.655 -1.507 -1.061 1.00 83.44 107 ALA A C 1
ATOM 871 O O . ALA A 1 107 ? -9.634 -1.927 -1.594 1.00 83.44 107 ALA A O 1
ATOM 872 N N . THR A 1 108 ? -11.780 -1.280 -1.745 1.00 83.12 108 THR A N 1
ATOM 873 C CA . THR A 1 108 ? -11.888 -1.482 -3.196 1.00 83.12 108 THR A CA 1
ATOM 874 C C . THR A 1 108 ? -10.939 -0.551 -3.947 1.00 83.12 108 THR A C 1
ATOM 876 O O . THR A 1 108 ? -10.215 -1.011 -4.815 1.00 83.12 108 THR A O 1
ATOM 879 N N . ALA A 1 109 ? -10.879 0.731 -3.584 1.00 85.00 109 ALA A N 1
ATOM 880 C CA . ALA A 1 109 ? -9.976 1.706 -4.186 1.00 85.00 109 ALA A CA 1
ATOM 881 C C . ALA A 1 109 ? -8.499 1.333 -3.981 1.00 85.00 109 ALA A C 1
ATOM 883 O O . ALA A 1 109 ? -7.725 1.416 -4.928 1.00 85.00 109 ALA A O 1
ATOM 884 N N . MET A 1 110 ? -8.121 0.848 -2.792 1.00 84.81 110 MET A N 1
ATOM 885 C CA . MET A 1 110 ? -6.767 0.343 -2.530 1.00 84.81 110 MET A CA 1
ATOM 886 C C . MET A 1 110 ? -6.425 -0.896 -3.364 1.00 84.81 110 MET A C 1
ATOM 888 O O . MET A 1 110 ? -5.336 -0.969 -3.922 1.00 84.81 110 MET A O 1
ATOM 892 N N . ILE A 1 111 ? -7.350 -1.855 -3.482 1.00 84.56 111 ILE A N 1
ATOM 893 C CA . ILE A 1 111 ? -7.173 -3.042 -4.336 1.00 84.56 111 ILE A CA 1
ATOM 894 C C . ILE A 1 111 ? -7.038 -2.626 -5.805 1.00 84.56 111 ILE A C 1
ATOM 896 O O . ILE A 1 111 ? -6.131 -3.087 -6.492 1.00 84.56 111 ILE A O 1
ATOM 900 N N . SER A 1 112 ? -7.907 -1.729 -6.277 1.00 86.19 112 SER A N 1
ATOM 901 C CA . SER A 1 112 ? -7.844 -1.194 -7.636 1.00 86.19 112 SER A CA 1
ATOM 902 C C . SER A 1 112 ? -6.515 -0.503 -7.894 1.00 86.19 112 SER A C 1
ATOM 904 O O . SER A 1 112 ? -5.924 -0.735 -8.936 1.00 86.19 112 SER A O 1
ATOM 906 N N . LEU A 1 113 ? -6.013 0.294 -6.949 1.00 85.50 113 LEU A N 1
ATOM 907 C CA . LEU A 1 113 ? -4.705 0.930 -7.054 1.00 85.50 113 LEU A CA 1
ATOM 908 C C . LEU A 1 113 ? -3.584 -0.121 -7.130 1.00 85.50 113 LEU A C 1
ATOM 910 O O . LEU A 1 113 ? -2.776 -0.074 -8.049 1.00 85.50 113 LEU A O 1
ATOM 914 N N . ALA A 1 114 ? -3.584 -1.124 -6.248 1.00 83.69 114 ALA A N 1
ATOM 915 C CA . ALA A 1 114 ? -2.587 -2.201 -6.253 1.00 83.69 114 ALA A CA 1
ATOM 916 C C . ALA A 1 114 ? -2.542 -2.992 -7.578 1.00 83.69 114 ALA A C 1
ATOM 918 O O . ALA A 1 114 ? -1.485 -3.498 -7.953 1.00 83.69 114 ALA A O 1
ATOM 919 N N . ILE A 1 115 ? -3.666 -3.082 -8.300 1.00 84.50 115 ILE A N 1
ATOM 920 C CA . ILE A 1 115 ? -3.752 -3.706 -9.631 1.00 84.50 115 ILE A CA 1
ATOM 921 C C . ILE A 1 115 ? -3.404 -2.709 -10.743 1.00 84.50 115 ILE A C 1
ATOM 923 O O . ILE A 1 115 ? -2.705 -3.057 -11.689 1.00 84.50 115 ILE A O 1
ATOM 927 N N . LEU A 1 116 ? -3.889 -1.472 -10.662 1.00 86.56 116 LEU A N 1
ATOM 928 C CA . LEU A 1 116 ? -3.710 -0.475 -11.715 1.00 86.56 116 LEU A CA 1
ATOM 929 C C . LEU A 1 116 ? -2.269 -0.002 -11.825 1.00 86.56 116 LEU A C 1
ATOM 931 O O . LEU A 1 116 ? -1.840 0.248 -12.940 1.00 86.56 116 LEU A O 1
ATOM 935 N N . LEU A 1 117 ? -1.524 0.092 -10.722 1.00 84.12 117 LEU A N 1
ATOM 936 C CA . LEU A 1 117 ? -0.119 0.503 -10.750 1.00 84.12 117 LEU A CA 1
ATOM 937 C C . LEU A 1 117 ? 0.774 -0.433 -11.579 1.00 84.12 117 LEU A C 1
ATOM 939 O O . LEU A 1 117 ? 1.383 0.051 -12.528 1.00 84.12 117 LEU A O 1
ATOM 943 N N . PRO A 1 118 ? 0.838 -1.756 -11.328 1.00 80.81 118 PRO A N 1
ATOM 944 C CA . PRO A 1 118 ? 1.647 -2.640 -12.163 1.00 80.81 118 PRO A CA 1
ATOM 945 C C . PRO A 1 118 ? 1.115 -2.710 -13.600 1.00 80.81 118 PRO A C 1
ATOM 947 O O . PRO A 1 118 ? 1.905 -2.782 -14.533 1.00 80.81 118 PRO A O 1
ATOM 950 N N . VAL A 1 119 ? -0.208 -2.659 -13.807 1.00 83.44 119 VAL A N 1
ATOM 951 C CA . VAL A 1 119 ? -0.799 -2.639 -15.155 1.00 83.44 119 VAL A CA 1
ATOM 952 C C . VAL A 1 119 ? -0.405 -1.364 -15.899 1.00 83.44 119 VAL A C 1
ATOM 954 O O . VAL A 1 119 ? -0.067 -1.433 -17.075 1.00 83.44 119 VAL A O 1
ATOM 957 N N . HIS A 1 120 ? -0.401 -0.215 -15.225 1.00 83.31 120 HIS A N 1
ATOM 958 C CA . HIS A 1 120 ? 0.069 1.056 -15.769 1.00 83.31 120 HIS A CA 1
ATOM 959 C C . HIS A 1 120 ? 1.548 0.983 -16.125 1.00 83.31 120 HIS A C 1
ATOM 961 O O . HIS A 1 120 ? 1.891 1.337 -17.247 1.00 83.31 120 HIS A O 1
ATOM 967 N N . SER A 1 121 ? 2.391 0.426 -15.251 1.00 78.88 121 SER A N 1
ATOM 968 C CA . SER A 1 121 ? 3.808 0.224 -15.557 1.00 78.88 121 SER A CA 1
ATOM 969 C C . SER A 1 121 ? 4.010 -0.683 -16.767 1.00 78.88 121 SER A C 1
ATOM 971 O O . SER A 1 121 ? 4.805 -0.343 -17.628 1.00 78.88 121 SER A O 1
ATOM 973 N N . ILE A 1 122 ? 3.286 -1.804 -16.874 1.00 80.38 122 ILE A N 1
ATOM 974 C CA . ILE A 1 122 ? 3.401 -2.723 -18.020 1.00 80.38 122 ILE A CA 1
ATOM 975 C C . ILE A 1 122 ? 2.912 -2.051 -19.301 1.00 80.38 122 ILE A C 1
ATOM 977 O O . ILE A 1 122 ? 3.604 -2.100 -20.309 1.00 80.38 122 ILE A O 1
ATOM 981 N N . ILE A 1 123 ? 1.726 -1.438 -19.293 1.00 81.00 123 ILE A N 1
ATOM 982 C CA . ILE A 1 123 ? 1.159 -0.829 -20.502 1.00 81.00 123 ILE A CA 1
ATOM 983 C C . ILE A 1 123 ? 1.983 0.387 -20.940 1.00 81.00 123 ILE A C 1
ATOM 985 O O . ILE A 1 123 ? 2.156 0.585 -22.141 1.00 81.00 123 ILE A O 1
ATOM 989 N N . GLY A 1 124 ? 2.535 1.151 -19.994 1.00 74.31 124 GLY A N 1
ATOM 990 C CA . GLY A 1 124 ? 3.441 2.266 -20.272 1.00 74.31 124 GLY A CA 1
ATOM 991 C C . GLY A 1 124 ? 4.686 1.851 -21.062 1.00 74.31 124 GLY A C 1
ATOM 992 O O . GLY A 1 124 ? 5.202 2.654 -21.822 1.00 74.31 124 GLY A O 1
ATOM 993 N N . LEU A 1 125 ? 5.112 0.582 -20.984 1.00 73.88 125 LEU A N 1
ATOM 994 C CA . LEU A 1 125 ? 6.207 0.060 -21.816 1.00 73.88 125 LEU A CA 1
ATOM 995 C C . LEU A 1 125 ? 5.838 -0.083 -23.302 1.00 73.88 125 LEU A C 1
ATOM 997 O O . LEU A 1 125 ? 6.730 -0.147 -24.142 1.00 73.88 125 LEU A O 1
ATOM 1001 N N . TYR A 1 126 ? 4.547 -0.193 -23.633 1.00 76.38 126 TYR A N 1
ATOM 1002 C CA . TYR A 1 126 ? 4.085 -0.530 -24.986 1.00 76.38 126 TYR A CA 1
ATOM 1003 C C . TYR A 1 126 ? 3.210 0.550 -25.638 1.00 76.38 126 TYR A C 1
ATOM 1005 O O . TYR A 1 126 ? 3.029 0.511 -26.856 1.00 76.38 126 TYR A O 1
ATOM 1013 N N . CYS A 1 127 ? 2.585 1.452 -24.869 1.00 76.56 127 CYS A N 1
ATOM 1014 C CA . CYS A 1 127 ? 1.533 2.353 -25.361 1.00 76.56 127 CYS A CA 1
ATOM 1015 C C . CYS A 1 127 ? 1.483 3.715 -24.632 1.00 76.56 127 CYS A C 1
ATOM 1017 O O . CYS A 1 127 ? 0.744 3.870 -23.656 1.00 76.56 127 CYS A O 1
ATOM 1019 N N . ASP A 1 128 ? 2.119 4.741 -25.202 1.00 73.81 128 ASP A N 1
ATOM 1020 C CA . ASP A 1 128 ? 2.180 6.112 -24.654 1.00 73.81 128 ASP A CA 1
ATOM 1021 C C . ASP A 1 128 ? 0.796 6.733 -24.385 1.00 73.81 128 ASP A C 1
ATOM 1023 O O . ASP A 1 128 ? 0.540 7.359 -23.357 1.00 73.81 128 ASP A O 1
ATOM 1027 N N . TRP A 1 129 ? -0.166 6.543 -25.297 1.00 76.00 129 TRP A N 1
ATOM 1028 C CA . TRP A 1 129 ? -1.502 7.134 -25.140 1.00 76.00 129 TRP A CA 1
ATOM 1029 C C . TRP A 1 129 ? -2.274 6.539 -23.952 1.00 76.00 129 TRP A C 1
ATOM 1031 O O . TRP A 1 129 ? -3.114 7.218 -23.358 1.00 76.00 129 TRP A O 1
ATOM 1041 N N . THR A 1 130 ? -1.996 5.280 -23.595 1.00 76.81 130 THR A N 1
ATOM 1042 C CA . THR A 1 130 ? -2.654 4.622 -22.458 1.00 76.81 130 THR A CA 1
ATOM 1043 C C . THR A 1 130 ? -2.032 5.056 -21.135 1.00 76.81 130 THR A C 1
ATOM 1045 O O . THR A 1 130 ? -2.732 5.088 -20.124 1.00 76.81 130 THR A O 1
ATOM 1048 N N . GLU A 1 131 ? -0.762 5.463 -21.140 1.00 72.94 131 GLU A N 1
ATOM 1049 C CA . GLU A 1 131 ? -0.070 5.983 -19.963 1.00 72.94 131 GLU A CA 1
ATOM 1050 C C . GLU A 1 131 ? -0.798 7.196 -19.373 1.00 72.94 131 GLU A C 1
ATOM 1052 O O . GLU A 1 131 ? -1.106 7.216 -18.181 1.00 72.94 131 GLU A O 1
ATOM 1057 N N . ASN A 1 132 ? -1.175 8.156 -20.224 1.00 74.69 132 ASN A N 1
ATOM 1058 C CA . ASN A 1 132 ? -1.913 9.350 -19.810 1.00 74.69 132 ASN A CA 1
ATOM 1059 C C . ASN A 1 132 ? -3.281 9.008 -19.203 1.00 74.69 132 ASN A C 1
ATOM 1061 O O . ASN A 1 132 ? -3.655 9.541 -18.159 1.00 74.69 132 ASN A O 1
ATOM 1065 N N . ILE A 1 133 ? -4.029 8.091 -19.827 1.00 79.44 133 ILE A N 1
ATOM 1066 C CA . ILE A 1 133 ? -5.354 7.680 -19.337 1.00 79.44 133 ILE A CA 1
ATOM 1067 C C . ILE A 1 133 ? -5.227 6.972 -17.985 1.00 79.44 133 ILE A C 1
ATOM 1069 O O . ILE A 1 133 ? -5.960 7.283 -17.047 1.00 79.44 133 ILE A O 1
ATOM 1073 N N . MET A 1 134 ? -4.288 6.036 -17.868 1.00 82.06 134 MET A N 1
ATOM 1074 C CA . MET A 1 134 ? -4.065 5.276 -16.639 1.00 82.06 134 MET A CA 1
ATOM 1075 C C . MET A 1 134 ? -3.566 6.174 -15.506 1.00 82.06 134 MET A C 1
ATOM 1077 O O . MET A 1 134 ? -4.069 6.058 -14.391 1.00 82.06 134 MET A O 1
ATOM 1081 N N . SER A 1 135 ? -2.665 7.118 -15.793 1.00 80.69 135 SER A N 1
ATOM 1082 C CA . SER A 1 135 ? -2.201 8.124 -14.831 1.00 80.69 135 SER A CA 1
ATOM 1083 C C . SER A 1 135 ? -3.365 8.964 -14.295 1.00 80.69 135 SER A C 1
ATOM 1085 O O . SER A 1 135 ? -3.538 9.078 -13.082 1.00 80.69 135 SER A O 1
ATOM 1087 N N . VAL A 1 136 ? -4.254 9.445 -15.173 1.00 79.38 136 VAL A N 1
ATOM 1088 C CA . VAL A 1 136 ? -5.481 10.168 -14.786 1.00 79.38 136 VAL A CA 1
ATOM 1089 C C . VAL A 1 136 ? -6.382 9.318 -13.880 1.00 79.38 136 VAL A C 1
ATOM 1091 O O . VAL A 1 136 ? -6.891 9.810 -12.870 1.00 79.38 136 VAL A O 1
ATOM 1094 N N . VAL A 1 137 ? -6.565 8.030 -14.191 1.00 84.12 137 VAL A N 1
ATOM 1095 C CA . VAL A 1 137 ? -7.367 7.110 -13.363 1.00 84.12 137 VAL A CA 1
ATOM 1096 C C . VAL A 1 137 ? -6.711 6.863 -12.000 1.00 84.12 137 VAL A C 1
ATOM 1098 O O . VAL A 1 137 ? -7.398 6.908 -10.977 1.00 84.12 137 VAL A O 1
ATOM 1101 N N . ILE A 1 138 ? -5.395 6.642 -11.959 1.00 85.56 138 ILE A N 1
ATOM 1102 C CA . ILE A 1 138 ? -4.625 6.460 -10.719 1.00 85.56 138 ILE A CA 1
ATOM 1103 C C . ILE A 1 138 ? -4.738 7.708 -9.841 1.00 85.56 138 ILE A C 1
ATOM 1105 O O . ILE A 1 138 ? -5.048 7.590 -8.655 1.00 85.56 138 ILE A O 1
ATOM 1109 N N . GLN A 1 139 ? -4.574 8.901 -10.418 1.00 81.06 139 GLN A N 1
ATOM 1110 C CA . GLN A 1 139 ? -4.723 10.174 -9.711 1.00 81.06 139 GLN A CA 1
ATOM 1111 C C . GLN A 1 139 ? -6.141 10.366 -9.165 1.00 81.06 139 GLN A C 1
ATOM 1113 O O . GLN A 1 139 ? -6.306 10.801 -8.026 1.00 81.06 139 GLN A O 1
ATOM 1118 N N . PHE A 1 140 ? -7.171 10.000 -9.930 1.00 81.31 140 PHE A N 1
ATOM 1119 C CA . PHE A 1 140 ? -8.559 10.061 -9.472 1.00 81.31 140 PHE A CA 1
ATOM 1120 C C . PHE A 1 140 ? -8.812 9.127 -8.279 1.00 81.31 140 PHE A C 1
ATOM 1122 O O . PHE A 1 140 ? -9.443 9.526 -7.298 1.00 81.31 140 PHE A O 1
ATOM 1129 N N . ILE A 1 141 ? -8.290 7.896 -8.322 1.00 85.00 141 ILE A N 1
ATOM 1130 C CA . ILE A 1 141 ? -8.407 6.927 -7.222 1.00 85.00 141 ILE A CA 1
ATOM 1131 C C . ILE A 1 141 ? -7.617 7.396 -5.996 1.00 85.00 141 ILE A C 1
ATOM 1133 O O . ILE A 1 141 ? -8.134 7.335 -4.880 1.00 85.00 141 ILE A O 1
ATOM 1137 N N . ALA A 1 142 ? -6.402 7.909 -6.183 1.00 83.12 142 ALA A N 1
ATOM 1138 C CA . ALA A 1 142 ? -5.601 8.482 -5.106 1.00 83.12 142 ALA A CA 1
ATOM 1139 C C . ALA A 1 142 ? -6.305 9.693 -4.468 1.00 83.12 142 ALA A C 1
ATOM 1141 O O . ALA A 1 142 ? -6.422 9.765 -3.246 1.00 83.12 142 ALA A O 1
ATOM 1142 N N . GLY A 1 143 ? -6.867 10.594 -5.279 1.00 81.56 143 GLY A N 1
ATOM 1143 C CA . GLY A 1 143 ? -7.667 11.728 -4.815 1.00 81.56 143 GLY A CA 1
ATOM 1144 C C . GLY A 1 143 ? -8.914 11.290 -4.044 1.00 81.56 143 GLY A C 1
ATOM 1145 O O . GLY A 1 143 ? -9.216 11.841 -2.986 1.00 81.56 143 GLY A O 1
ATOM 1146 N N . TYR A 1 144 ? -9.599 10.240 -4.503 1.00 82.50 144 TYR A N 1
ATOM 1147 C CA . TYR A 1 144 ? -10.703 9.630 -3.762 1.00 82.50 144 TYR A CA 1
ATOM 1148 C C . TYR A 1 144 ? -10.253 9.084 -2.405 1.00 82.50 144 TYR A C 1
ATOM 1150 O O . TYR A 1 144 ? -10.926 9.301 -1.398 1.00 82.50 144 TYR A O 1
ATOM 1158 N N . LEU A 1 145 ? -9.122 8.382 -2.347 1.00 82.94 145 LEU A N 1
ATOM 1159 C CA . LEU A 1 145 ? -8.575 7.860 -1.096 1.00 82.94 145 LEU A CA 1
ATOM 1160 C C . LEU A 1 145 ? -8.273 8.993 -0.106 1.00 82.94 145 LEU A C 1
ATOM 1162 O O . LEU A 1 145 ? -8.726 8.923 1.037 1.00 82.94 145 LEU A O 1
ATOM 1166 N N . VAL A 1 146 ? -7.612 10.065 -0.558 1.00 80.75 146 VAL A N 1
ATOM 1167 C CA . VAL A 1 146 ? -7.369 11.282 0.238 1.00 80.75 146 VAL A CA 1
ATOM 1168 C C . VAL A 1 146 ? -8.686 11.880 0.736 1.00 80.75 146 VAL A C 1
ATOM 1170 O O . VAL A 1 146 ? -8.817 12.195 1.917 1.00 80.75 146 VAL A O 1
ATOM 1173 N N . PHE A 1 147 ? -9.692 11.999 -0.130 1.00 80.81 147 PHE A N 1
ATOM 1174 C CA . PHE A 1 147 ? -10.997 12.529 0.255 1.00 80.81 147 PHE A CA 1
ATOM 1175 C C . PHE A 1 147 ? -11.667 11.685 1.351 1.00 80.81 147 PHE A C 1
ATOM 1177 O O . PHE A 1 147 ? -12.101 12.228 2.366 1.00 80.81 147 PHE A O 1
ATOM 1184 N N . ASN A 1 148 ? -11.701 10.354 1.201 1.00 78.62 148 ASN A N 1
ATOM 1185 C CA . ASN A 1 148 ? -12.264 9.484 2.240 1.00 78.62 148 ASN A CA 1
ATOM 1186 C C . ASN A 1 148 ? -11.467 9.547 3.539 1.00 78.62 148 ASN A C 1
ATOM 1188 O O . ASN A 1 148 ? -12.049 9.376 4.605 1.00 78.62 148 ASN A O 1
ATOM 1192 N N . LEU A 1 149 ? -10.154 9.770 3.470 1.00 76.81 149 LEU A N 1
ATOM 1193 C CA . LEU A 1 149 ? -9.334 9.964 4.659 1.00 76.81 149 LEU A CA 1
ATOM 1194 C C . LEU A 1 149 ? -9.787 11.189 5.441 1.00 76.81 149 LEU A C 1
ATOM 1196 O O . LEU A 1 149 ? -9.997 11.109 6.649 1.00 76.81 149 LEU A O 1
ATOM 1200 N N . VAL A 1 150 ? -9.960 12.311 4.743 1.00 78.31 150 VAL A N 1
ATOM 1201 C CA . VAL A 1 150 ? -10.435 13.563 5.335 1.00 78.31 150 VAL A CA 1
ATOM 1202 C C . VAL A 1 150 ? -11.825 13.366 5.940 1.00 78.31 150 VAL A C 1
ATOM 1204 O O . VAL A 1 150 ? -12.054 13.720 7.093 1.00 78.31 150 VAL A O 1
ATOM 1207 N N . ASP A 1 151 ? -12.734 12.721 5.213 1.00 76.38 151 ASP A N 1
ATOM 1208 C CA . ASP A 1 151 ? -14.081 12.404 5.693 1.00 76.38 151 ASP A CA 1
ATOM 1209 C C . ASP A 1 151 ? -14.068 11.473 6.928 1.00 76.38 151 ASP A C 1
ATOM 1211 O O . ASP A 1 151 ? -14.791 11.707 7.897 1.00 76.38 151 ASP A O 1
ATOM 1215 N N . GLN A 1 152 ? -13.179 10.475 6.979 1.00 73.88 152 GLN A N 1
ATOM 1216 C CA . GLN A 1 152 ? -12.989 9.628 8.165 1.00 73.88 152 GLN A CA 1
ATOM 1217 C C . GLN A 1 152 ? -12.447 10.402 9.377 1.00 73.88 152 GLN A C 1
ATOM 1219 O O . GLN A 1 152 ? -12.815 10.094 10.512 1.00 73.88 152 GLN A O 1
ATOM 1224 N N . LEU A 1 153 ? -11.606 11.419 9.165 1.00 74.69 153 LEU A N 1
ATOM 1225 C CA . LEU A 1 153 ? -11.152 12.309 10.241 1.00 74.69 153 LEU A CA 1
ATOM 1226 C C . LEU A 1 153 ? -12.302 13.173 10.780 1.00 74.69 153 LEU A C 1
ATOM 1228 O O . LEU A 1 153 ? -12.386 13.407 11.989 1.00 74.69 153 LEU A O 1
ATOM 1232 N N . TYR A 1 154 ? -13.230 13.596 9.918 1.00 74.81 154 TYR A N 1
ATOM 1233 C CA . TYR A 1 154 ? -14.459 14.261 10.357 1.00 74.81 154 TYR A CA 1
ATOM 1234 C C . TYR A 1 154 ? -15.382 13.312 11.137 1.00 74.81 154 TYR A C 1
ATOM 1236 O O . TYR A 1 154 ? -15.967 13.735 12.136 1.00 74.81 154 TYR A O 1
ATOM 1244 N N . GLU A 1 155 ? -15.453 12.023 10.777 1.00 70.00 155 GLU A N 1
ATOM 1245 C CA . GLU A 1 155 ? -16.215 11.017 11.540 1.00 70.00 155 GLU A CA 1
ATOM 1246 C C . GLU A 1 155 ? -15.720 10.852 12.988 1.00 70.00 155 GLU A C 1
ATOM 1248 O O . GLU A 1 155 ? -16.526 10.522 13.858 1.00 70.00 155 GLU A O 1
ATOM 1253 N N . LEU A 1 156 ? -14.446 11.144 13.288 1.00 67.12 156 LEU A N 1
ATOM 1254 C CA . LEU A 1 156 ? -13.916 11.131 14.663 1.00 67.12 156 LEU A CA 1
ATOM 1255 C C . LEU A 1 156 ? -14.673 12.099 15.598 1.00 67.12 156 LEU A C 1
ATOM 1257 O O . LEU A 1 156 ? -14.690 11.904 16.813 1.00 67.12 156 LEU A O 1
ATOM 1261 N N . HIS A 1 157 ? -15.303 13.129 15.028 1.00 70.00 157 HIS A N 1
ATOM 1262 C CA . HIS A 1 157 ? -16.071 14.152 15.739 1.00 70.00 157 HIS A CA 1
ATOM 1263 C C . HIS A 1 157 ? -17.588 13.906 15.686 1.00 70.00 157 HIS A C 1
ATOM 1265 O O . HIS A 1 157 ? -18.363 14.703 16.219 1.00 70.00 157 HIS A O 1
ATOM 1271 N N . ALA A 1 158 ? -18.039 12.824 15.042 1.00 68.50 158 ALA A N 1
ATOM 1272 C CA . ALA A 1 158 ? -19.456 12.514 14.923 1.00 68.50 158 ALA A CA 1
ATOM 1273 C C . ALA A 1 158 ? -20.047 12.045 16.269 1.00 68.50 158 ALA A C 1
ATOM 1275 O O . ALA A 1 158 ? -19.390 11.335 17.032 1.00 68.50 158 ALA A O 1
ATOM 1276 N N . PRO A 1 159 ? -21.322 12.362 16.564 1.00 61.62 159 PRO A N 1
ATOM 1277 C CA . PRO A 1 159 ? -21.968 11.936 17.807 1.00 61.62 159 PRO A CA 1
ATOM 1278 C C . PRO A 1 159 ? -22.302 10.433 17.835 1.00 61.62 159 PRO A C 1
ATOM 1280 O O . PRO A 1 159 ? -22.648 9.900 18.888 1.00 61.62 159 PRO A O 1
ATOM 1283 N N . VAL A 1 160 ? -22.234 9.748 16.686 1.00 65.44 160 VAL A N 1
ATOM 1284 C CA . VAL A 1 160 ? -22.609 8.337 16.536 1.00 65.44 160 VAL A CA 1
ATOM 1285 C C . VAL A 1 160 ? -21.357 7.478 16.406 1.00 65.44 160 VAL A C 1
ATOM 1287 O O . VAL A 1 160 ? -20.678 7.511 15.382 1.00 65.44 160 VAL A O 1
ATOM 1290 N N . TYR A 1 161 ? -21.102 6.656 17.422 1.00 65.00 161 TYR A N 1
ATOM 1291 C CA . TYR A 1 161 ? -20.032 5.662 17.417 1.00 65.00 161 TYR A CA 1
ATOM 1292 C C . TYR A 1 161 ? -20.604 4.289 17.064 1.00 65.00 161 TYR A C 1
ATOM 1294 O O . TYR A 1 161 ? -21.559 3.825 17.687 1.00 65.00 161 TYR A O 1
ATOM 1302 N N . TYR A 1 162 ? -20.019 3.637 16.062 1.00 63.78 162 TYR A N 1
ATOM 1303 C CA . TYR A 1 162 ? -20.363 2.266 15.700 1.00 63.78 162 TYR A CA 1
ATOM 1304 C C . TYR A 1 162 ? -19.423 1.305 16.416 1.00 63.78 162 TYR A C 1
ATOM 1306 O O . TYR A 1 162 ? -18.221 1.306 16.164 1.00 63.78 162 TYR A O 1
ATOM 1314 N N . GLU A 1 163 ? -19.975 0.472 17.291 1.00 62.84 163 GLU A N 1
ATOM 1315 C CA . GLU A 1 163 ? -19.229 -0.613 17.916 1.00 62.84 163 GLU A CA 1
ATOM 1316 C C . GLU A 1 163 ? -19.264 -1.847 17.009 1.00 62.84 163 GLU A C 1
ATOM 1318 O O . GLU A 1 163 ? -20.322 -2.255 16.515 1.00 62.84 163 GLU A O 1
ATOM 1323 N N . LEU A 1 164 ? -18.097 -2.445 16.768 1.00 64.44 164 LEU A N 1
ATOM 1324 C CA . LEU A 1 164 ? -18.032 -3.749 16.125 1.00 64.44 164 LEU A CA 1
ATOM 1325 C C . LEU A 1 164 ? -18.558 -4.775 17.133 1.00 64.44 164 LEU A C 1
ATOM 1327 O O . LEU A 1 164 ? -18.003 -4.894 18.221 1.00 64.44 164 LEU A O 1
ATOM 1331 N N . SER A 1 165 ? -19.619 -5.514 16.795 1.00 64.62 165 SER A N 1
ATOM 1332 C CA . SER A 1 165 ? -20.128 -6.554 17.697 1.00 64.62 165 SER A CA 1
ATOM 1333 C C . SER A 1 165 ? -18.996 -7.524 18.043 1.00 64.62 165 SER A C 1
ATOM 1335 O O . SER A 1 165 ? -18.317 -7.996 17.130 1.00 64.62 165 SER A O 1
ATOM 1337 N N . GLU A 1 166 ? -18.826 -7.869 19.323 1.00 64.94 166 GLU A N 1
ATOM 1338 C CA . GLU A 1 166 ? -17.834 -8.856 19.794 1.00 64.94 166 GLU A CA 1
ATOM 1339 C C . GLU A 1 166 ? -17.951 -10.211 19.060 1.00 64.94 166 GLU A C 1
ATOM 1341 O O . GLU A 1 166 ? -16.991 -10.975 18.957 1.00 64.94 166 GLU A O 1
ATOM 1346 N N . ASN A 1 167 ? -19.121 -10.493 18.476 1.00 65.38 167 ASN A N 1
ATOM 1347 C CA . ASN A 1 167 ? -19.399 -11.697 17.694 1.00 65.38 167 ASN A CA 1
ATOM 1348 C C . ASN A 1 167 ? -19.004 -11.587 16.209 1.00 65.38 167 ASN A C 1
ATOM 1350 O O . ASN A 1 167 ? -19.201 -12.536 15.438 1.00 65.38 167 ASN A O 1
ATOM 1354 N N . THR A 1 168 ? -18.468 -10.445 15.778 1.00 65.88 168 THR A N 1
ATOM 1355 C CA . THR A 1 168 ? -18.026 -10.213 14.400 1.00 65.88 168 THR A CA 1
ATOM 1356 C C . THR A 1 168 ? -16.674 -10.880 14.196 1.00 65.88 168 THR A C 1
ATOM 1358 O O . THR A 1 168 ? -15.617 -10.302 14.427 1.00 65.88 168 THR A O 1
ATOM 1361 N N . LYS A 1 169 ? -16.710 -12.144 13.780 1.00 70.88 169 LYS A N 1
ATOM 1362 C CA . LYS A 1 169 ? -15.522 -12.902 13.387 1.00 70.88 169 LYS A CA 1
ATOM 1363 C C . LYS A 1 169 ? -15.425 -12.918 11.869 1.00 70.88 169 LYS A C 1
ATOM 1365 O O . LYS A 1 169 ? -16.419 -13.190 11.198 1.00 70.88 169 LYS A O 1
ATOM 1370 N N . ILE A 1 170 ? -14.225 -12.685 11.342 1.00 74.12 170 ILE A N 1
ATOM 1371 C CA . ILE A 1 170 ? -13.939 -12.939 9.926 1.00 74.12 170 ILE A CA 1
ATOM 1372 C C . ILE A 1 170 ? -14.133 -14.429 9.663 1.00 74.12 170 ILE A C 1
ATOM 1374 O O . ILE A 1 170 ? -13.579 -15.269 10.382 1.00 74.12 170 ILE A O 1
ATOM 1378 N N . THR A 1 171 ? -14.918 -14.747 8.638 1.00 81.88 171 THR A N 1
ATOM 1379 C CA . THR A 1 171 ? -15.140 -16.132 8.219 1.00 81.88 171 THR A CA 1
ATOM 1380 C C . THR A 1 171 ? -13.839 -16.745 7.694 1.00 81.88 171 THR A C 1
ATOM 1382 O O . THR A 1 171 ? -12.970 -16.048 7.170 1.00 81.88 171 THR A O 1
ATOM 1385 N N . THR A 1 172 ? -13.686 -18.065 7.798 1.00 84.12 172 THR A N 1
ATOM 1386 C CA . THR A 1 172 ? -12.512 -18.757 7.238 1.00 84.12 172 THR A CA 1
ATOM 1387 C C . THR A 1 172 ? -12.361 -18.480 5.740 1.00 84.12 172 THR A C 1
ATOM 1389 O O . THR A 1 172 ? -11.248 -18.246 5.283 1.00 84.12 172 THR A O 1
ATOM 1392 N N . ALA A 1 173 ? -13.475 -18.406 5.002 1.00 82.88 173 ALA A N 1
ATOM 1393 C CA . ALA A 1 173 ? -13.490 -18.066 3.579 1.00 82.88 173 ALA A CA 1
ATOM 1394 C C . ALA A 1 173 ? -12.934 -16.659 3.302 1.00 82.88 173 ALA A C 1
ATOM 1396 O O . ALA A 1 173 ? -12.125 -16.485 2.398 1.00 82.88 173 ALA A O 1
ATOM 1397 N N . GLN A 1 174 ? -13.306 -15.664 4.110 1.00 81.38 174 GLN A N 1
ATOM 1398 C CA . GLN A 1 174 ? -12.784 -14.301 3.985 1.00 81.38 174 GLN A CA 1
ATOM 1399 C C . GLN A 1 174 ? -11.283 -14.222 4.267 1.00 81.38 174 GLN A C 1
ATOM 1401 O O . GLN A 1 174 ? -10.551 -13.586 3.515 1.00 81.38 174 GLN A O 1
ATOM 1406 N N . LYS A 1 175 ? -10.807 -14.907 5.317 1.00 82.25 175 LYS A N 1
ATOM 1407 C CA . LYS A 1 175 ? -9.368 -14.993 5.607 1.00 82.25 175 LYS A CA 1
ATOM 1408 C C . LYS A 1 175 ? -8.618 -15.664 4.460 1.00 82.25 175 LYS A C 1
ATOM 1410 O O . LYS A 1 175 ? -7.609 -15.134 4.012 1.00 82.25 175 LYS A O 1
ATOM 1415 N N . ALA A 1 176 ? -9.132 -16.796 3.977 1.00 85.81 176 ALA A N 1
ATOM 1416 C CA . ALA A 1 176 ? -8.543 -17.534 2.867 1.00 85.81 176 ALA A CA 1
ATOM 1417 C C . ALA A 1 176 ? -8.488 -16.680 1.596 1.00 85.81 176 ALA A C 1
ATOM 1419 O O . ALA A 1 176 ? -7.445 -16.622 0.961 1.00 85.81 176 ALA A O 1
ATOM 1420 N N . SER A 1 177 ? -9.562 -15.959 1.268 1.00 83.31 177 SER A N 1
ATOM 1421 C CA . SER A 1 177 ? -9.596 -15.069 0.106 1.00 83.31 177 SER A CA 1
ATOM 1422 C C . SER A 1 177 ? -8.630 -13.890 0.233 1.00 83.31 177 SER A C 1
ATOM 1424 O O . SER A 1 177 ? -8.027 -13.518 -0.767 1.00 83.31 177 SER A O 1
ATOM 1426 N N . MET A 1 178 ? -8.464 -13.309 1.426 1.00 82.50 178 MET A N 1
ATOM 1427 C CA . MET A 1 178 ? -7.497 -12.230 1.649 1.00 82.50 178 MET A CA 1
ATOM 1428 C C . MET A 1 178 ? -6.062 -12.736 1.494 1.00 82.50 178 MET A C 1
ATOM 1430 O O . MET A 1 178 ? -5.270 -12.122 0.789 1.00 82.50 178 MET A O 1
ATOM 1434 N N . VAL A 1 179 ? -5.738 -13.873 2.116 1.00 85.25 179 VAL A N 1
ATOM 1435 C CA . VAL A 1 179 ? -4.417 -14.503 1.981 1.00 85.25 179 VAL A CA 1
ATOM 1436 C C . VAL A 1 179 ? -4.153 -14.873 0.526 1.00 85.25 179 VAL A C 1
ATOM 1438 O O . VAL A 1 179 ? -3.084 -14.570 0.017 1.00 85.25 179 VAL A O 1
ATOM 1441 N N . LEU A 1 180 ? -5.134 -15.464 -0.160 1.00 87.56 180 LEU A N 1
ATOM 1442 C CA . LEU A 1 180 ? -5.023 -15.824 -1.569 1.00 87.56 180 LEU A CA 1
ATOM 1443 C C . LEU A 1 180 ? -4.764 -14.594 -2.444 1.00 87.56 180 LEU A C 1
ATOM 1445 O O . LEU A 1 180 ? -3.854 -14.631 -3.261 1.00 87.56 180 LEU A O 1
ATOM 1449 N N . PHE A 1 181 ? -5.516 -13.506 -2.251 1.00 83.50 181 PHE A N 1
ATOM 1450 C CA . PHE A 1 181 ? -5.305 -12.261 -2.990 1.00 83.50 181 PHE A CA 1
ATOM 1451 C C . PHE A 1 181 ? -3.897 -11.707 -2.759 1.00 83.50 181 PHE A C 1
ATOM 1453 O O . PHE A 1 181 ? -3.186 -11.451 -3.721 1.00 83.50 181 PHE A O 1
ATOM 1460 N N . LEU A 1 182 ? -3.466 -11.589 -1.500 1.00 84.00 182 LEU A N 1
ATOM 1461 C CA . LEU A 1 182 ? -2.142 -11.060 -1.168 1.00 84.00 182 LEU A CA 1
ATOM 1462 C C . LEU A 1 182 ? -1.023 -11.937 -1.735 1.00 84.00 182 LEU A C 1
ATOM 1464 O O . LEU A 1 182 ? -0.092 -11.410 -2.328 1.00 84.00 182 LEU A O 1
ATOM 1468 N N . VAL A 1 183 ? -1.133 -13.261 -1.607 1.00 85.19 183 VAL A N 1
ATOM 1469 C CA . VAL A 1 183 ? -0.145 -14.208 -2.139 1.00 85.19 183 VAL A CA 1
ATOM 1470 C C . VAL A 1 183 ? -0.082 -14.139 -3.662 1.00 85.19 183 VAL A C 1
ATOM 1472 O O . VAL A 1 183 ? 1.013 -14.092 -4.209 1.00 85.19 183 VAL A O 1
ATOM 1475 N N . ILE A 1 184 ? -1.225 -14.103 -4.355 1.00 86.06 184 ILE A N 1
ATOM 1476 C CA . ILE A 1 184 ? -1.253 -13.973 -5.819 1.00 86.06 184 ILE A CA 1
ATOM 1477 C C . ILE A 1 184 ? -0.631 -12.641 -6.249 1.00 86.06 184 ILE A C 1
ATOM 1479 O O . ILE A 1 184 ? 0.188 -12.642 -7.163 1.00 86.06 184 ILE A O 1
ATOM 1483 N N . SER A 1 185 ? -0.970 -11.532 -5.585 1.00 83.31 185 SER A N 1
ATOM 1484 C CA . SER A 1 185 ? -0.404 -10.213 -5.888 1.00 83.31 185 SER A CA 1
ATOM 1485 C C . SER A 1 185 ? 1.110 -10.173 -5.660 1.00 83.31 185 SER A C 1
ATOM 1487 O O . SER A 1 185 ? 1.836 -9.713 -6.532 1.00 83.31 185 SER A O 1
ATOM 1489 N N . GLU A 1 186 ? 1.610 -10.720 -4.548 1.00 81.50 186 GLU A N 1
ATOM 1490 C CA . GLU A 1 186 ? 3.054 -10.805 -4.283 1.00 81.50 186 GLU A CA 1
ATOM 1491 C C . GLU A 1 186 ? 3.777 -11.691 -5.304 1.00 81.50 186 GLU A C 1
ATOM 1493 O O . GLU A 1 186 ? 4.808 -11.297 -5.842 1.00 81.50 186 GLU A O 1
ATOM 1498 N N . ILE A 1 187 ? 3.225 -12.866 -5.630 1.00 84.75 187 ILE A N 1
ATOM 1499 C CA . ILE A 1 187 ? 3.782 -13.739 -6.677 1.00 84.75 187 ILE A CA 1
ATOM 1500 C C . ILE A 1 187 ? 3.814 -13.004 -8.016 1.00 84.75 187 ILE A C 1
ATOM 1502 O O . ILE A 1 187 ? 4.794 -13.116 -8.750 1.00 84.75 187 ILE A O 1
ATOM 1506 N N . PHE A 1 188 ? 2.769 -12.239 -8.329 1.00 83.81 188 PHE A N 1
ATOM 1507 C CA . PHE A 1 188 ? 2.711 -11.435 -9.540 1.00 83.81 188 PHE A CA 1
ATOM 1508 C C . PHE A 1 188 ? 3.810 -10.361 -9.554 1.00 83.81 188 PHE A C 1
ATOM 1510 O O . PHE A 1 188 ? 4.549 -10.288 -10.531 1.00 83.81 188 PHE A O 1
ATOM 1517 N N . TYR A 1 189 ? 4.009 -9.600 -8.470 1.00 82.44 189 TYR A N 1
ATOM 1518 C CA . TYR A 1 189 ? 5.087 -8.600 -8.373 1.00 82.44 189 TYR A CA 1
ATOM 1519 C C . TYR A 1 189 ? 6.490 -9.211 -8.449 1.00 82.44 189 TYR A C 1
ATOM 1521 O O . TYR A 1 189 ? 7.373 -8.681 -9.130 1.00 82.44 189 TYR A O 1
ATOM 1529 N N . ILE A 1 190 ? 6.692 -10.358 -7.799 1.00 80.25 190 ILE A N 1
ATOM 1530 C CA . ILE A 1 190 ? 7.931 -11.132 -7.907 1.00 80.25 190 ILE A CA 1
ATOM 1531 C C . ILE A 1 190 ? 8.141 -11.569 -9.360 1.00 80.25 190 ILE A C 1
ATOM 1533 O O . ILE A 1 190 ? 9.234 -11.402 -9.888 1.00 80.25 190 ILE A O 1
ATOM 1537 N N . GLY A 1 191 ? 7.099 -12.069 -10.028 1.00 81.56 191 GLY A N 1
ATOM 1538 C CA . GLY A 1 191 ? 7.141 -12.452 -11.439 1.00 81.56 191 GLY A CA 1
ATOM 1539 C C . GLY A 1 191 ? 7.528 -11.293 -12.360 1.00 81.56 191 GLY A C 1
ATOM 1540 O O . GLY A 1 191 ? 8.383 -11.467 -13.224 1.00 81.56 191 GLY A O 1
ATOM 1541 N N . LEU A 1 192 ? 6.975 -10.096 -12.131 1.00 79.50 192 LEU A N 1
ATOM 1542 C CA . LEU A 1 192 ? 7.345 -8.890 -12.883 1.00 79.50 192 LEU A CA 1
ATOM 1543 C C . LEU A 1 192 ? 8.815 -8.501 -12.693 1.00 79.50 192 LEU A C 1
ATOM 1545 O O . LEU A 1 192 ? 9.421 -7.972 -13.618 1.00 79.50 192 LEU A O 1
ATOM 1549 N N . SER A 1 193 ? 9.410 -8.818 -11.539 1.00 73.12 193 SER A N 1
ATOM 1550 C CA . SER A 1 193 ? 10.834 -8.564 -11.274 1.00 73.12 193 SER A CA 1
ATOM 1551 C C . SER A 1 193 ? 11.780 -9.446 -12.105 1.00 73.12 193 SER A C 1
ATOM 1553 O O . SER A 1 193 ? 12.978 -9.170 -12.134 1.00 73.12 193 SER A O 1
ATOM 1555 N N . PHE A 1 194 ? 11.267 -10.504 -12.746 1.00 78.44 194 PHE A N 1
ATOM 1556 C CA . PHE A 1 194 ? 12.021 -11.401 -13.630 1.00 78.44 194 PHE A CA 1
ATOM 1557 C C . PHE A 1 194 ? 11.765 -11.149 -15.119 1.00 78.44 194 PHE A C 1
ATOM 1559 O O . PHE A 1 194 ? 12.287 -11.893 -15.948 1.00 78.44 194 PHE A O 1
ATOM 1566 N N . LEU A 1 195 ? 10.949 -10.151 -15.475 1.00 75.56 195 LEU A N 1
ATOM 1567 C CA . LEU A 1 195 ? 10.802 -9.775 -16.876 1.00 75.56 195 LEU A CA 1
ATOM 1568 C C . LEU A 1 195 ? 12.132 -9.222 -17.380 1.00 75.56 195 LEU A C 1
ATOM 1570 O O . LEU A 1 195 ? 12.684 -8.291 -16.797 1.00 75.56 195 LEU A O 1
ATOM 1574 N N . ASP A 1 196 ? 12.631 -9.826 -18.452 1.00 70.75 196 ASP A N 1
ATOM 1575 C CA . ASP A 1 196 ? 13.808 -9.339 -19.149 1.00 70.75 196 ASP A CA 1
ATOM 1576 C C . ASP A 1 196 ? 1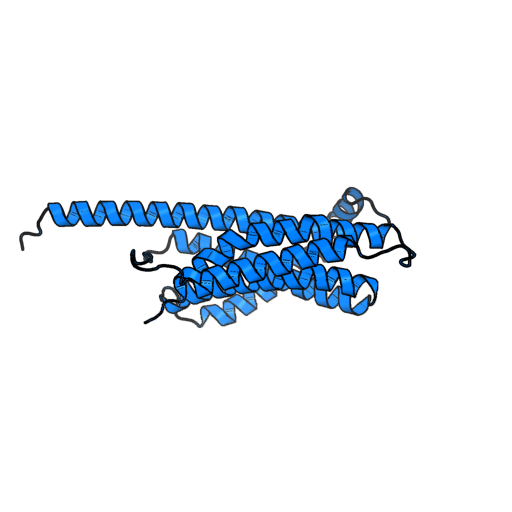3.436 -8.051 -19.892 1.00 70.75 196 ASP A C 1
ATOM 1578 O O . ASP A 1 196 ? 12.597 -8.061 -20.800 1.00 70.75 196 ASP A O 1
ATOM 1582 N N . LEU A 1 197 ? 13.997 -6.935 -19.429 1.00 69.50 197 LEU A N 1
ATOM 1583 C CA . LEU A 1 197 ? 13.766 -5.606 -19.987 1.00 69.50 197 LEU A CA 1
ATOM 1584 C C . LEU A 1 197 ? 14.837 -5.234 -21.019 1.00 69.50 197 LEU A C 1
ATOM 1586 O O . LEU A 1 197 ? 14.739 -4.154 -21.586 1.00 69.50 197 LEU A O 1
ATOM 1590 N N . ASP A 1 198 ? 15.798 -6.115 -21.323 1.00 62.97 198 ASP A N 1
ATOM 1591 C CA . ASP A 1 198 ? 16.816 -5.894 -22.359 1.00 62.97 198 ASP A CA 1
ATOM 1592 C C . ASP A 1 198 ? 16.264 -5.432 -23.730 1.00 62.97 198 ASP A C 1
ATOM 1594 O O . ASP A 1 198 ? 16.936 -4.635 -24.389 1.00 62.97 198 ASP A O 1
ATOM 1598 N N . PRO A 1 199 ? 15.063 -5.842 -24.207 1.00 62.94 199 PRO A N 1
ATOM 1599 C CA . PRO A 1 199 ? 14.527 -5.301 -25.459 1.00 62.94 199 PRO A CA 1
ATOM 1600 C C . PRO A 1 199 ? 14.005 -3.854 -25.359 1.00 62.94 199 PRO A C 1
ATOM 1602 O O . PRO A 1 199 ? 13.658 -3.273 -26.389 1.00 62.94 199 PRO A O 1
ATOM 1605 N N . LEU A 1 200 ? 13.925 -3.257 -24.165 1.00 64.25 200 LEU A N 1
ATOM 1606 C CA . LEU A 1 200 ? 13.533 -1.859 -23.984 1.00 64.25 200 LEU A CA 1
ATOM 1607 C C . LEU A 1 200 ? 14.762 -0.969 -24.147 1.00 64.25 200 LEU A C 1
ATOM 1609 O O . LEU A 1 200 ? 15.651 -0.937 -23.306 1.00 64.25 200 LEU A O 1
ATOM 1613 N N . ALA A 1 201 ? 14.789 -0.221 -25.249 1.00 58.09 201 ALA A N 1
ATOM 1614 C CA . ALA A 1 201 ? 15.919 0.606 -25.671 1.00 58.09 201 ALA A CA 1
ATOM 1615 C C . ALA A 1 201 ? 16.288 1.758 -24.711 1.00 58.09 201 ALA A C 1
ATOM 1617 O O . ALA A 1 201 ? 17.266 2.458 -24.967 1.00 58.09 201 ALA A O 1
ATOM 1618 N N . ASP A 1 202 ? 15.525 1.966 -23.635 1.00 71.31 202 ASP A N 1
ATOM 1619 C CA . ASP A 1 202 ? 15.729 3.054 -22.686 1.00 71.31 202 ASP A CA 1
ATOM 1620 C C . ASP A 1 202 ? 15.888 2.525 -21.249 1.00 71.31 202 ASP A C 1
ATOM 1622 O O . ASP A 1 202 ? 14.929 2.094 -20.599 1.00 71.31 202 ASP A O 1
ATOM 1626 N N . GLU A 1 203 ? 17.124 2.592 -20.744 1.00 72.25 203 GLU A N 1
ATOM 1627 C CA . GLU A 1 203 ? 17.507 2.239 -19.370 1.00 72.25 203 GLU A CA 1
ATOM 1628 C C . GLU A 1 203 ? 16.658 2.991 -18.326 1.00 72.25 203 GLU A C 1
ATOM 1630 O O . GLU A 1 203 ? 16.341 2.464 -17.253 1.00 72.25 203 GLU A O 1
ATOM 1635 N N . TYR A 1 204 ? 16.215 4.210 -18.650 1.00 69.25 204 TYR A N 1
ATOM 1636 C CA . TYR A 1 204 ? 15.400 5.019 -17.754 1.00 69.25 204 TYR A CA 1
ATOM 1637 C C . TYR A 1 204 ? 13.980 4.462 -17.622 1.00 69.25 204 TYR A C 1
ATOM 1639 O O . TYR A 1 204 ? 13.468 4.327 -16.510 1.00 69.25 204 TYR A O 1
ATOM 1647 N N . VAL A 1 205 ? 13.365 4.045 -18.727 1.00 69.56 205 VAL A N 1
ATOM 1648 C CA . VAL A 1 205 ? 12.039 3.411 -18.713 1.00 69.56 205 VAL A CA 1
ATOM 1649 C C . VAL A 1 205 ? 12.094 2.065 -17.983 1.00 69.56 205 VAL A C 1
ATOM 1651 O O . VAL A 1 205 ? 11.246 1.779 -17.130 1.00 69.56 205 VAL A O 1
ATOM 1654 N N . ALA A 1 206 ? 13.134 1.268 -18.247 1.00 73.00 206 ALA A N 1
ATOM 1655 C CA . ALA A 1 206 ? 13.340 -0.014 -17.579 1.00 73.00 206 ALA A CA 1
ATOM 1656 C C . ALA A 1 206 ? 13.514 0.149 -16.057 1.00 73.00 206 ALA A C 1
ATOM 1658 O O . ALA A 1 206 ? 12.916 -0.589 -15.270 1.00 73.00 206 ALA A O 1
ATOM 1659 N N . SER A 1 207 ? 14.279 1.153 -15.619 1.00 73.50 207 SER A N 1
ATOM 1660 C CA . SER A 1 207 ? 14.467 1.425 -14.191 1.00 73.50 207 SER A CA 1
ATOM 1661 C C . SER A 1 207 ? 13.190 1.930 -13.506 1.00 73.50 207 SER A C 1
ATOM 1663 O O . SER A 1 207 ? 12.867 1.441 -12.422 1.00 73.50 207 SER A O 1
ATOM 1665 N N . GLY A 1 208 ? 12.410 2.821 -14.130 1.00 72.88 208 GLY A N 1
ATOM 1666 C CA . GLY A 1 208 ? 11.110 3.261 -13.605 1.00 72.88 208 GLY A CA 1
ATOM 1667 C C . GLY A 1 208 ? 10.137 2.093 -13.413 1.00 72.88 208 GLY A C 1
ATOM 1668 O O . GLY A 1 208 ? 9.550 1.931 -12.337 1.00 72.88 208 GLY A O 1
ATOM 1669 N N . PHE A 1 209 ? 10.044 1.205 -14.407 1.00 78.19 209 PHE A N 1
ATOM 1670 C CA . PHE A 1 209 ? 9.279 -0.039 -14.305 1.00 78.19 209 PHE A CA 1
ATOM 1671 C C . PHE A 1 209 ? 9.767 -0.924 -13.151 1.00 78.19 209 PHE A C 1
ATOM 1673 O O . PHE A 1 209 ? 8.964 -1.397 -12.340 1.00 78.19 209 PHE A O 1
ATOM 1680 N N . PHE A 1 210 ? 11.082 -1.122 -13.041 1.00 78.69 210 PHE A N 1
ATOM 1681 C CA . PHE A 1 210 ? 11.687 -1.952 -12.005 1.00 78.69 210 PHE A CA 1
ATOM 1682 C C . PHE A 1 210 ? 11.426 -1.403 -10.599 1.00 78.69 210 PHE A C 1
ATOM 1684 O O . PHE A 1 210 ? 10.988 -2.150 -9.725 1.00 78.69 210 PHE A O 1
ATOM 1691 N N . TYR A 1 211 ? 11.632 -0.104 -10.359 1.00 77.56 211 TYR A N 1
ATOM 1692 C CA . TYR A 1 211 ? 11.389 0.492 -9.042 1.00 77.56 211 TYR A CA 1
ATOM 1693 C C . TYR A 1 211 ? 9.919 0.387 -8.626 1.00 77.56 211 TYR A C 1
ATOM 1695 O O . TYR A 1 211 ? 9.606 0.057 -7.475 1.00 77.56 211 TYR A O 1
ATOM 1703 N N . THR A 1 212 ? 9.020 0.606 -9.582 1.00 76.94 212 THR A N 1
ATOM 1704 C CA . THR A 1 212 ? 7.578 0.519 -9.368 1.00 76.94 212 THR A CA 1
ATOM 1705 C C . THR A 1 212 ? 7.142 -0.883 -8.984 1.00 76.94 212 THR A C 1
ATOM 1707 O O . THR A 1 212 ? 6.499 -1.085 -7.952 1.00 76.94 212 THR A O 1
ATOM 1710 N N . THR A 1 213 ? 7.494 -1.862 -9.812 1.00 79.31 213 THR A N 1
ATOM 1711 C CA . THR A 1 213 ? 7.029 -3.242 -9.658 1.00 79.31 213 THR A CA 1
ATOM 1712 C C . THR A 1 213 ? 7.715 -3.956 -8.499 1.00 79.31 213 THR A C 1
ATOM 1714 O O . THR A 1 213 ? 7.061 -4.725 -7.797 1.00 79.31 213 THR A O 1
ATOM 1717 N N . ARG A 1 214 ? 8.998 -3.669 -8.244 1.00 79.44 214 ARG A N 1
ATOM 1718 C CA . ARG A 1 214 ? 9.795 -4.361 -7.224 1.00 79.44 214 ARG A CA 1
ATOM 1719 C C . ARG A 1 214 ? 9.647 -3.792 -5.819 1.00 79.44 214 ARG A C 1
ATOM 1721 O O . ARG A 1 214 ? 9.761 -4.546 -4.857 1.00 79.44 214 ARG A O 1
ATOM 1728 N N . PHE A 1 215 ? 9.444 -2.482 -5.676 1.00 79.50 215 PHE A N 1
ATOM 1729 C CA . PHE A 1 215 ? 9.404 -1.843 -4.357 1.00 79.50 215 PHE A CA 1
ATOM 1730 C C . PHE A 1 215 ? 8.042 -1.231 -4.059 1.00 79.50 215 PHE A C 1
ATOM 1732 O O . PHE A 1 215 ? 7.432 -1.558 -3.042 1.00 79.50 215 PHE A O 1
ATOM 1739 N N . ILE A 1 216 ? 7.539 -0.372 -4.944 1.00 79.56 216 ILE A N 1
ATOM 1740 C CA . ILE A 1 216 ? 6.349 0.436 -4.653 1.00 79.56 216 ILE A CA 1
ATOM 1741 C C . ILE A 1 216 ? 5.091 -0.430 -4.582 1.00 79.56 216 ILE A C 1
ATOM 1743 O O . ILE A 1 216 ? 4.325 -0.318 -3.624 1.00 79.56 216 ILE A O 1
ATOM 1747 N N . CYS A 1 217 ? 4.884 -1.318 -5.556 1.00 82.44 217 CYS A N 1
ATOM 1748 C CA . CYS A 1 217 ? 3.698 -2.170 -5.589 1.00 82.44 217 CYS A CA 1
ATOM 1749 C C . CYS A 1 217 ? 3.614 -3.115 -4.370 1.00 82.44 217 CYS A C 1
ATOM 1751 O O . CYS A 1 217 ? 2.567 -3.112 -3.715 1.00 82.44 217 CYS A O 1
ATOM 1753 N N . PRO A 1 218 ? 4.690 -3.831 -3.971 1.00 81.94 218 PRO A N 1
ATOM 1754 C CA . PRO A 1 218 ? 4.697 -4.603 -2.726 1.00 81.94 218 PRO A CA 1
ATOM 1755 C C . PRO A 1 218 ? 4.435 -3.751 -1.480 1.00 81.94 218 PRO A C 1
ATOM 1757 O O . PRO A 1 218 ? 3.656 -4.149 -0.615 1.00 81.94 218 PRO A O 1
ATOM 1760 N N . ILE A 1 219 ? 5.018 -2.547 -1.390 1.00 82.25 219 ILE A N 1
ATOM 1761 C CA . ILE A 1 219 ? 4.752 -1.632 -0.269 1.00 82.25 219 ILE A CA 1
ATOM 1762 C C . ILE A 1 219 ? 3.259 -1.299 -0.208 1.00 82.25 219 ILE A C 1
ATOM 1764 O O . ILE A 1 219 ? 2.641 -1.484 0.837 1.00 82.25 219 ILE A O 1
ATOM 1768 N N . ILE A 1 220 ? 2.648 -0.873 -1.314 1.00 80.50 220 ILE A N 1
ATOM 1769 C CA . ILE A 1 220 ? 1.217 -0.535 -1.355 1.00 80.50 220 ILE A CA 1
ATOM 1770 C C . ILE A 1 220 ? 0.352 -1.748 -1.001 1.00 80.50 220 ILE A C 1
ATOM 1772 O O . ILE A 1 220 ? -0.621 -1.599 -0.263 1.00 80.50 220 ILE A O 1
ATOM 1776 N N . ASN A 1 221 ? 0.721 -2.947 -1.453 1.00 82.12 221 ASN A N 1
ATOM 1777 C CA . ASN A 1 221 ? 0.013 -4.182 -1.124 1.00 82.12 221 ASN A CA 1
ATOM 1778 C C . ASN A 1 221 ? 0.073 -4.500 0.380 1.00 82.12 221 ASN A C 1
ATOM 1780 O O . ASN A 1 221 ? -0.957 -4.799 0.987 1.00 82.12 221 ASN A O 1
ATOM 1784 N N . ILE A 1 222 ? 1.238 -4.334 1.016 1.00 82.25 222 ILE A N 1
ATOM 1785 C CA . ILE A 1 222 ? 1.405 -4.466 2.473 1.00 82.25 222 ILE A CA 1
ATOM 1786 C C . ILE A 1 222 ? 0.579 -3.406 3.215 1.00 82.25 222 ILE A C 1
ATOM 1788 O O . ILE A 1 222 ? -0.127 -3.728 4.175 1.00 82.25 222 ILE A O 1
ATOM 1792 N N . LEU A 1 223 ? 0.627 -2.148 2.767 1.00 78.75 223 LEU A N 1
ATOM 1793 C CA . LEU A 1 223 ? -0.124 -1.042 3.371 1.00 78.75 223 LEU A CA 1
ATOM 1794 C C . LEU A 1 223 ? -1.644 -1.196 3.180 1.00 78.75 223 LEU A C 1
ATOM 1796 O O . LEU A 1 223 ? -2.422 -0.694 3.992 1.00 78.75 223 LEU A O 1
ATOM 1800 N N . ALA A 1 224 ? -2.091 -1.923 2.153 1.00 80.31 224 ALA A N 1
ATOM 1801 C CA . ALA A 1 224 ? -3.503 -2.194 1.907 1.00 80.31 224 ALA A CA 1
ATOM 1802 C C . ALA A 1 224 ? -4.103 -3.204 2.902 1.00 80.31 224 ALA A C 1
ATOM 1804 O O . ALA A 1 224 ? -5.293 -3.110 3.207 1.00 80.31 224 ALA A O 1
ATOM 1805 N N . ILE A 1 225 ? -3.314 -4.131 3.463 1.00 81.25 225 ILE A N 1
ATOM 1806 C CA . ILE A 1 225 ? -3.773 -5.160 4.422 1.00 81.25 225 ILE A CA 1
ATOM 1807 C C . ILE A 1 225 ? -4.613 -4.574 5.576 1.00 81.25 225 ILE A C 1
ATOM 1809 O O . ILE A 1 225 ? -5.762 -5.000 5.754 1.00 81.25 225 ILE A O 1
ATOM 1813 N N . PRO A 1 226 ? -4.111 -3.598 6.358 1.00 75.56 226 PRO A N 1
ATOM 1814 C CA . PRO A 1 226 ? -4.860 -3.009 7.470 1.00 75.56 226 PRO A CA 1
ATOM 1815 C C . PRO A 1 226 ? -6.093 -2.221 7.016 1.00 75.56 226 PRO A C 1
ATOM 1817 O O . PRO A 1 226 ? -7.021 -2.056 7.804 1.00 75.56 226 PRO A O 1
ATOM 1820 N N . ILE A 1 227 ? -6.146 -1.775 5.756 1.00 80.25 227 ILE A N 1
ATOM 1821 C CA . ILE A 1 227 ? -7.304 -1.067 5.195 1.00 80.25 227 ILE A CA 1
ATOM 1822 C C . ILE A 1 227 ? -8.403 -2.058 4.782 1.00 80.25 227 ILE A C 1
ATOM 1824 O O . ILE A 1 227 ? -9.599 -1.848 5.034 1.00 80.25 227 ILE A O 1
ATOM 1828 N N . ILE A 1 228 ? -7.991 -3.165 4.166 1.00 80.62 228 ILE A N 1
ATOM 1829 C CA . ILE A 1 228 ? -8.856 -4.232 3.667 1.00 80.62 228 ILE A CA 1
ATOM 1830 C C . ILE A 1 228 ? -9.472 -5.010 4.835 1.00 80.62 228 ILE A C 1
ATOM 1832 O O . ILE A 1 228 ? -10.682 -5.245 4.845 1.00 80.62 228 ILE A O 1
ATOM 1836 N N . TRP A 1 229 ? -8.680 -5.362 5.849 1.00 78.75 229 TRP A N 1
ATOM 1837 C CA . TRP A 1 229 ? -9.104 -6.257 6.929 1.00 78.75 229 TRP A CA 1
ATOM 1838 C C . TRP A 1 229 ? -10.402 -5.820 7.648 1.00 78.75 229 TRP A C 1
ATOM 1840 O O . TRP A 1 229 ? -11.348 -6.615 7.717 1.00 78.75 229 TRP A O 1
ATOM 1850 N N . PRO A 1 230 ? -10.543 -4.569 8.128 1.00 73.12 230 PRO A N 1
ATOM 1851 C CA . PRO A 1 230 ? -11.765 -4.128 8.802 1.00 73.12 230 PRO A CA 1
ATOM 1852 C C . PRO A 1 230 ? -12.947 -3.944 7.849 1.00 73.12 230 PRO A C 1
ATOM 1854 O O . PRO A 1 230 ? -14.094 -4.127 8.252 1.00 73.12 230 PRO A O 1
ATOM 1857 N N . SER A 1 231 ? -12.695 -3.675 6.569 1.00 75.19 231 SER A N 1
ATOM 1858 C CA . SER A 1 231 ? -13.748 -3.619 5.548 1.00 75.19 231 SER A CA 1
ATOM 1859 C C . SER A 1 231 ? -14.415 -4.983 5.354 1.00 75.19 231 SER A C 1
ATOM 1861 O O . SER A 1 231 ? -15.627 -5.067 5.160 1.00 75.19 231 SER A O 1
ATOM 1863 N N . TRP A 1 232 ? -13.644 -6.064 5.490 1.00 69.94 232 TRP A N 1
ATOM 1864 C CA . TRP A 1 232 ? -14.141 -7.433 5.379 1.00 69.94 232 TRP A CA 1
ATOM 1865 C C . TRP A 1 232 ? -14.856 -7.900 6.650 1.00 69.94 232 TRP A C 1
ATOM 1867 O O . TRP A 1 232 ? -15.863 -8.599 6.541 1.00 69.94 232 TRP A O 1
ATOM 1877 N N . LEU A 1 233 ? -14.436 -7.444 7.839 1.00 69.31 233 LEU A N 1
ATOM 1878 C CA . LEU A 1 233 ? -15.168 -7.675 9.099 1.00 69.31 233 LEU A CA 1
ATOM 1879 C C . LEU A 1 233 ? -16.624 -7.192 9.023 1.00 69.31 233 LEU A C 1
ATOM 1881 O O . LEU A 1 233 ? -17.534 -7.849 9.522 1.00 69.31 233 LEU A O 1
ATOM 1885 N N . ILE A 1 234 ? -16.852 -6.059 8.362 1.00 62.25 234 ILE A N 1
ATOM 1886 C CA . ILE A 1 234 ? -18.149 -5.378 8.322 1.00 62.25 234 ILE A CA 1
ATOM 1887 C C . ILE A 1 234 ? -19.179 -6.083 7.413 1.00 62.25 234 ILE A C 1
ATOM 1889 O O . ILE A 1 234 ? -20.382 -5.845 7.525 1.00 62.25 234 ILE A O 1
ATOM 1893 N N . THR A 1 235 ? -18.748 -6.993 6.536 1.00 53.78 235 THR A N 1
ATOM 1894 C CA . THR A 1 235 ? -19.640 -7.657 5.562 1.00 53.78 235 THR A CA 1
ATOM 1895 C C . THR A 1 235 ? -20.636 -8.649 6.174 1.00 53.78 235 THR A C 1
ATOM 1897 O O . THR A 1 235 ? -21.541 -9.100 5.472 1.00 53.78 235 THR A O 1
ATOM 1900 N N . ARG A 1 236 ? -20.563 -8.950 7.479 1.00 47.78 236 ARG A N 1
ATOM 1901 C CA . ARG A 1 236 ? -21.588 -9.750 8.165 1.00 47.78 236 ARG A CA 1
ATOM 1902 C C . ARG A 1 236 ? -22.826 -8.899 8.469 1.00 47.78 236 ARG A C 1
ATOM 1904 O O . ARG A 1 236 ? -23.055 -8.485 9.602 1.00 47.78 236 ARG A O 1
ATOM 1911 N N . LYS A 1 237 ? -23.639 -8.641 7.447 1.00 48.62 237 LYS A N 1
ATOM 1912 C CA . LYS A 1 237 ? -25.036 -8.234 7.624 1.00 48.62 237 LYS A CA 1
ATOM 1913 C C . LYS A 1 237 ? -25.910 -9.479 7.568 1.00 48.62 237 LYS A C 1
ATOM 1915 O O . LYS A 1 237 ? -25.892 -10.140 6.541 1.00 48.62 237 LYS A O 1
ATOM 1920 N N . ASN A 1 238 ? -26.594 -9.724 8.690 1.00 36.59 238 ASN A N 1
ATOM 1921 C CA . ASN A 1 238 ? -27.759 -10.591 8.913 1.00 36.59 238 ASN A CA 1
ATOM 1922 C C . ASN A 1 238 ? -28.101 -11.589 7.808 1.00 36.59 238 ASN A C 1
ATOM 1924 O O . ASN A 1 238 ? -28.627 -11.135 6.768 1.00 36.59 238 ASN A O 1
#

Organism: Caenorhabditis elegans (NCBI:txid6239)